Protein AF-X1J302-F1 (afdb_monomer_lite)

Sequence (267 aa):
RVIDKRIGKKKFAIFSKETNGDSGIEQKLLSEQKSTESSLSDKIIIKLARIGSKIENIFGGKPQDIEWAIDQDDRIYLLQSRPITSMSPQKNREKKMWSRGYSDDYWNDPVSPLFFELLGENLTKIVNIELNSILGYENIDNKLLKLYNGHVYFNLNVLKLKVENEIPKMLRNEDLLNYFPDGYGYYGKETIKNLPFHIKNRVIAEIRVMFYDPDGSITKTAVKYDEWTNMIFNPFCINFDLKFKKIEDTSDGLALFSLAEDLNRAM

Radius of gyration: 31.17 Å; chains: 1; bounding box: 72×48×87 Å

Organism: NCBI:txid412755

Secondary structure (DSSP, 8-state):
-----------EEEEE---SS---EEEEEPPHHHHHS-SS-HHHHHHHHHHHHHHHHHTTS--EEEEEEE-TT--EEEEEEEE--SS----SS----EESTTHHHH--S---HHHIIIIIHHIIIIIIIIHHHHHT--S--S--EEEETTEEEEEHHHHHHHHHHH--GGG--HHHHTTS-SSSSTT-HHHHHH----HHHHHHHHHHHHHH-SS-STTTHHHHHHHHIIIIIHHHHHHHHHHHHHHTTTT-HHHHHHHHHHHHHH-

Structure (mmCIF, N/CA/C/O backbone):
data_AF-X1J302-F1
#
_entry.id   AF-X1J302-F1
#
loop_
_atom_site.group_PDB
_atom_site.id
_atom_site.type_symbol
_atom_site.label_atom_id
_atom_site.label_alt_id
_atom_site.label_comp_id
_atom_site.label_asym_id
_atom_site.label_entity_id
_atom_site.label_seq_id
_atom_site.pdbx_PDB_ins_code
_atom_site.Cartn_x
_atom_site.Cartn_y
_atom_site.Cartn_z
_atom_site.occupancy
_atom_site.B_iso_or_equiv
_atom_site.auth_seq_id
_atom_site.auth_comp_id
_atom_site.auth_asym_id
_atom_site.auth_atom_id
_atom_site.pdbx_PDB_model_num
ATOM 1 N N . ARG A 1 1 ? -12.465 -10.167 25.413 1.00 86.50 1 ARG A N 1
ATOM 2 C CA . ARG A 1 1 ? -11.476 -9.795 26.455 1.00 86.50 1 ARG A CA 1
ATOM 3 C C . ARG A 1 1 ? -11.337 -8.281 26.471 1.00 86.50 1 ARG A C 1
ATOM 5 O O . ARG A 1 1 ? -11.533 -7.693 25.414 1.00 86.50 1 ARG A O 1
ATOM 12 N N . VAL A 1 2 ? -11.039 -7.674 27.619 1.00 88.00 2 VAL A N 1
ATOM 13 C CA . VAL A 1 2 ? -10.688 -6.244 27.686 1.00 88.00 2 VAL A CA 1
ATOM 14 C C . VAL A 1 2 ? -9.280 -6.076 27.101 1.00 88.00 2 VAL A C 1
ATOM 16 O O . VAL A 1 2 ? -8.418 -6.902 27.388 1.00 88.00 2 VAL A O 1
ATOM 19 N N . ILE A 1 3 ? -9.085 -5.093 26.216 1.00 88.06 3 ILE A N 1
ATOM 20 C CA . ILE A 1 3 ? -7.811 -4.874 25.498 1.00 88.06 3 ILE A CA 1
ATOM 21 C C . ILE A 1 3 ? -6.996 -3.745 26.143 1.00 88.06 3 ILE A C 1
ATOM 23 O O . ILE A 1 3 ? -5.787 -3.876 26.268 1.00 88.06 3 ILE A O 1
ATOM 27 N N . ASP A 1 4 ? -7.659 -2.673 26.582 1.00 91.94 4 ASP A N 1
ATOM 28 C CA . ASP A 1 4 ? -7.057 -1.545 27.302 1.00 91.94 4 ASP A CA 1
ATOM 29 C C . ASP A 1 4 ? -8.007 -1.086 28.422 1.00 91.94 4 ASP A C 1
ATOM 31 O O . ASP A 1 4 ? -9.229 -1.259 28.318 1.00 91.94 4 ASP A O 1
ATOM 35 N N . LYS A 1 5 ? -7.457 -0.506 29.493 1.00 88.31 5 LYS A N 1
ATOM 36 C CA . LYS A 1 5 ? -8.220 0.087 30.599 1.00 88.31 5 LYS A CA 1
ATOM 37 C C . LYS A 1 5 ? -7.497 1.326 31.118 1.00 88.31 5 LYS A C 1
ATOM 39 O O . LYS A 1 5 ? -6.403 1.237 31.665 1.00 88.31 5 LYS A O 1
ATOM 44 N N . ARG A 1 6 ? -8.168 2.475 31.038 1.00 92.31 6 ARG A N 1
ATOM 45 C CA . ARG A 1 6 ? -7.689 3.749 31.590 1.00 92.31 6 ARG A CA 1
ATOM 46 C C . ARG A 1 6 ? -8.627 4.201 32.696 1.00 92.31 6 ARG A C 1
ATOM 48 O O . ARG A 1 6 ? -9.805 4.445 32.444 1.00 92.31 6 ARG A O 1
ATOM 55 N N . ILE A 1 7 ? -8.124 4.283 33.924 1.00 92.31 7 ILE A N 1
ATOM 56 C CA . ILE A 1 7 ? -8.943 4.654 35.080 1.00 92.31 7 ILE A CA 1
ATOM 57 C C . ILE A 1 7 ? -8.775 6.147 35.357 1.00 92.31 7 ILE A C 1
ATOM 59 O O . ILE A 1 7 ? -7.712 6.598 35.774 1.00 92.31 7 ILE A O 1
ATOM 63 N N . GLY A 1 8 ? -9.836 6.920 35.121 1.00 89.00 8 GLY A N 1
ATOM 64 C CA . GLY A 1 8 ? -9.879 8.335 35.484 1.00 89.00 8 GLY A CA 1
ATOM 65 C C . GLY A 1 8 ? -10.064 8.538 36.992 1.00 89.00 8 GLY A C 1
ATOM 66 O O . GLY A 1 8 ? -10.798 7.783 37.641 1.00 89.00 8 GLY A O 1
ATOM 67 N N . LYS A 1 9 ? -9.438 9.589 37.543 1.00 92.62 9 LYS A N 1
ATOM 68 C CA . LYS A 1 9 ? -9.631 10.005 38.941 1.00 92.62 9 LYS A CA 1
ATOM 69 C C . LYS A 1 9 ? -11.004 10.667 39.107 1.00 92.62 9 LYS A C 1
ATOM 71 O O . LYS A 1 9 ? -11.225 11.781 38.634 1.00 92.62 9 LYS A O 1
ATOM 76 N N . LYS A 1 10 ? -11.919 9.987 39.798 1.00 94.50 10 LYS A N 1
ATOM 77 C CA . LYS A 1 10 ? -13.311 10.413 40.027 1.00 94.50 10 LYS A CA 1
ATOM 78 C C . LYS A 1 10 ? -13.41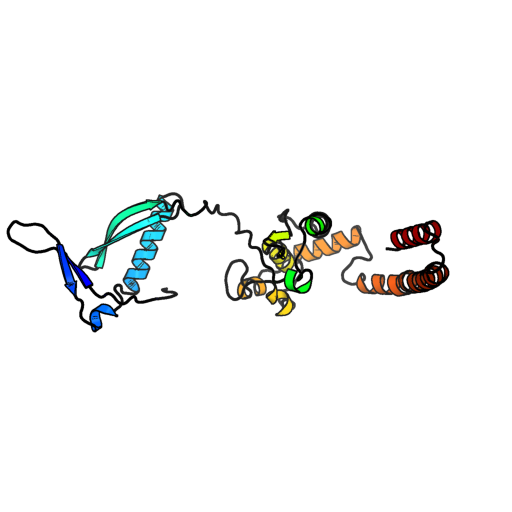3 11.144 41.364 1.00 94.50 10 LYS A C 1
ATOM 80 O O . LYS A 1 10 ? -13.487 10.506 42.406 1.00 94.50 10 LYS A O 1
ATOM 85 N N . LYS A 1 11 ? -13.368 12.479 41.360 1.00 94.62 11 LYS A N 1
ATOM 86 C CA . LYS A 1 11 ? -13.361 13.270 42.609 1.00 94.62 11 LYS A CA 1
ATOM 87 C C . LYS A 1 11 ? -14.683 13.187 43.383 1.00 94.62 11 LYS A C 1
ATOM 89 O O . LYS A 1 11 ? -14.676 13.238 44.606 1.00 94.62 11 LYS A O 1
ATOM 94 N N . PHE A 1 12 ? -15.805 13.064 42.682 1.00 95.88 12 PHE A N 1
ATOM 95 C CA . PHE A 1 12 ? -17.138 13.025 43.275 1.00 95.88 12 PHE A CA 1
ATOM 96 C C . PHE A 1 12 ? -18.059 12.077 42.501 1.00 95.88 12 PHE A C 1
ATOM 98 O O . PHE A 1 12 ? -17.764 11.714 41.362 1.00 95.88 12 PHE A O 1
ATOM 105 N N . ALA A 1 13 ? -19.175 11.707 43.123 1.00 94.38 13 ALA A N 1
ATOM 106 C CA . ALA A 1 13 ? -20.297 11.013 42.498 1.00 94.38 13 ALA A CA 1
ATOM 107 C C . ALA A 1 13 ? -21.616 11.688 42.897 1.00 94.38 13 ALA A C 1
ATOM 109 O O . ALA A 1 13 ? -21.689 12.364 43.926 1.00 94.38 13 ALA A O 1
ATOM 110 N N . ILE A 1 14 ? -22.642 11.520 42.067 1.00 94.25 14 ILE A N 1
ATOM 111 C CA . ILE A 1 14 ? -23.978 12.074 42.292 1.00 94.25 14 ILE A CA 1
ATOM 112 C C . ILE A 1 14 ? -24.883 10.947 42.791 1.00 94.25 14 ILE A C 1
ATOM 114 O O . ILE A 1 14 ? -24.926 9.877 42.186 1.00 94.25 14 ILE A O 1
ATOM 118 N N . PHE A 1 15 ? -25.590 11.190 43.889 1.00 91.31 15 PHE A N 1
ATOM 119 C CA . PHE A 1 15 ? -26.533 10.264 44.508 1.00 91.31 15 PHE A CA 1
ATOM 120 C C . PHE A 1 15 ? -27.929 10.880 44.535 1.00 91.31 15 PHE A C 1
ATOM 122 O O . PHE A 1 15 ? -28.074 12.102 44.566 1.00 91.31 15 PHE A O 1
ATOM 129 N N . SER A 1 16 ? -28.957 10.035 44.536 1.00 88.81 16 SER A N 1
ATOM 130 C CA . SER A 1 16 ? -30.319 10.493 44.824 1.00 88.81 16 SER A CA 1
ATOM 131 C C . SER A 1 16 ? -30.428 10.834 46.310 1.00 88.81 16 SER A C 1
ATOM 133 O O . SER A 1 16 ? -29.897 10.096 47.142 1.00 88.81 16 SER A O 1
ATOM 135 N N . LYS A 1 17 ? -31.098 11.940 46.648 1.00 87.44 17 LYS A N 1
ATOM 136 C CA . LYS A 1 17 ? -31.434 12.266 48.038 1.00 87.44 17 LYS A CA 1
ATOM 137 C C . LYS A 1 17 ? -32.633 11.427 48.471 1.00 87.44 17 LYS A C 1
ATOM 139 O O . LYS A 1 17 ? -33.687 11.501 47.846 1.00 87.44 17 LYS A O 1
ATOM 144 N N . GLU A 1 18 ? -32.486 10.665 49.549 1.00 70.06 18 GLU A N 1
ATOM 145 C CA . GLU A 1 18 ? -33.635 10.088 50.245 1.00 70.06 18 GLU A CA 1
ATOM 146 C C . GLU A 1 18 ? -34.166 11.113 51.247 1.00 70.06 18 GLU A C 1
ATOM 148 O O . GLU A 1 18 ? -33.571 11.329 52.302 1.00 70.06 18 GLU A O 1
ATOM 153 N N . THR A 1 19 ? -35.280 11.765 50.918 1.00 60.66 19 THR A N 1
ATOM 154 C CA . THR A 1 19 ? -35.994 12.636 51.859 1.00 60.66 19 THR A CA 1
ATOM 155 C C . THR A 1 19 ? -37.505 12.486 51.715 1.00 60.66 19 THR A C 1
ATOM 157 O O . THR A 1 19 ? -38.016 12.337 50.607 1.00 60.66 19 THR A O 1
ATOM 160 N N . ASN A 1 20 ? -38.214 12.539 52.850 1.00 58.53 20 ASN A N 1
ATOM 161 C CA . ASN A 1 20 ? -39.674 12.466 52.984 1.00 58.53 20 ASN A CA 1
ATOM 162 C C . ASN A 1 20 ? -40.391 13.595 52.208 1.00 58.53 20 ASN A C 1
ATOM 164 O O . ASN A 1 20 ? -40.847 14.566 52.807 1.00 58.53 20 ASN A O 1
ATOM 168 N N . GLY A 1 21 ? -40.500 13.466 50.884 1.00 61.81 21 GLY A N 1
ATOM 169 C CA . GLY A 1 21 ? -41.331 14.325 50.034 1.00 61.81 21 GLY A CA 1
ATOM 170 C C . GLY A 1 21 ? -40.598 15.339 49.154 1.00 61.81 21 GLY A C 1
ATOM 171 O O . GLY A 1 21 ? -41.263 15.987 48.354 1.00 61.81 21 GLY A O 1
ATOM 172 N N . ASP A 1 22 ? -39.268 15.451 49.238 1.00 62.12 22 ASP A N 1
ATOM 173 C CA . ASP A 1 22 ? -38.482 16.347 48.379 1.00 62.12 22 ASP A CA 1
ATOM 174 C C . ASP A 1 22 ? -37.522 15.519 47.510 1.00 62.12 22 ASP A C 1
ATOM 176 O O . ASP A 1 22 ? -36.667 14.793 48.027 1.00 62.12 22 ASP A O 1
ATOM 180 N N . SER A 1 23 ? -37.715 15.558 46.188 1.00 75.06 23 SER A N 1
ATOM 181 C CA . SER A 1 23 ? -36.935 14.785 45.215 1.00 75.06 23 SER A CA 1
ATOM 182 C C . SER A 1 23 ? -35.740 15.597 44.723 1.00 75.06 23 SER A C 1
ATOM 184 O O . SER A 1 23 ? -35.912 16.706 44.219 1.00 75.06 23 SER A O 1
ATOM 186 N N . GLY A 1 24 ? -34.530 15.045 44.796 1.00 86.00 24 GLY A N 1
ATOM 187 C CA . GLY A 1 24 ? -33.349 15.735 44.290 1.00 86.00 24 GLY A CA 1
ATOM 188 C C . GLY A 1 24 ? -32.102 14.867 44.231 1.00 86.00 24 GLY A C 1
ATOM 189 O O . GLY A 1 24 ? -32.116 13.682 44.563 1.00 86.00 24 GLY A O 1
ATOM 190 N N . ILE A 1 25 ? -31.004 15.493 43.819 1.00 92.50 25 ILE A N 1
ATOM 191 C CA . ILE A 1 25 ? -29.678 14.880 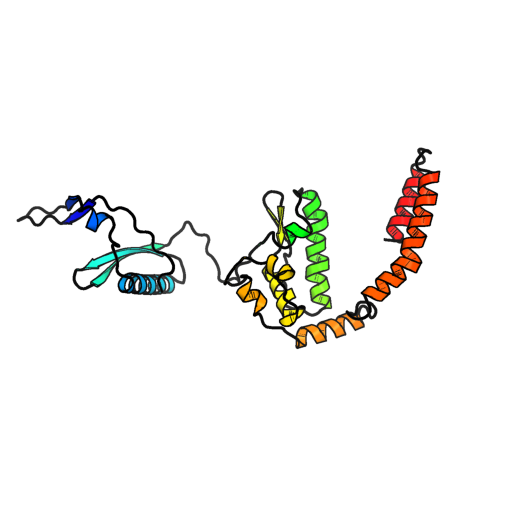43.762 1.00 92.50 25 ILE A CA 1
ATOM 192 C C . ILE A 1 25 ? -28.726 15.563 44.742 1.00 92.50 25 ILE A C 1
ATOM 194 O O . ILE A 1 25 ? -28.887 16.735 45.090 1.00 92.50 25 ILE A O 1
ATOM 198 N N . GLU A 1 26 ? -27.712 14.832 45.179 1.00 93.38 26 GLU A N 1
ATOM 199 C CA . GLU A 1 26 ? -26.601 15.355 45.963 1.00 93.38 26 GLU A CA 1
ATOM 200 C C . GLU A 1 26 ? -25.262 14.887 45.400 1.00 93.38 26 GLU A C 1
ATOM 202 O O . GLU A 1 26 ? -25.103 13.745 44.972 1.00 93.38 26 GLU A O 1
ATOM 207 N N . GLN A 1 27 ? -24.276 15.779 45.419 1.00 94.25 27 GLN A N 1
ATOM 208 C CA . GLN A 1 27 ? -22.910 15.470 45.024 1.00 94.25 27 GLN A CA 1
ATOM 209 C C . GLN A 1 27 ? -22.089 15.126 46.268 1.00 94.25 27 GLN A C 1
ATOM 211 O O . GLN A 1 27 ? -21.931 15.960 47.158 1.00 94.25 27 GLN A O 1
ATOM 216 N N . LYS A 1 28 ? -21.523 13.917 46.316 1.00 94.31 28 LYS A N 1
ATOM 217 C CA . LYS A 1 28 ? -20.643 13.469 47.406 1.00 94.31 28 LYS A CA 1
ATOM 218 C C . LYS A 1 28 ? -19.215 13.305 46.911 1.00 94.31 28 LYS A C 1
ATOM 220 O O . LYS A 1 28 ? -18.979 12.718 45.853 1.00 94.31 28 LYS A O 1
ATOM 225 N N . LEU A 1 29 ? -18.259 13.801 47.694 1.00 95.62 29 LEU A N 1
ATOM 226 C CA . LEU A 1 29 ? -16.840 13.564 47.449 1.00 95.62 29 LEU A CA 1
ATOM 227 C C . LEU A 1 29 ? -16.530 12.077 47.669 1.00 95.62 29 LEU A C 1
ATOM 229 O O . LEU A 1 29 ? -16.999 11.476 48.636 1.00 95.62 29 LEU A O 1
ATOM 233 N N . LEU A 1 30 ? -15.759 11.480 46.764 1.00 94.06 30 LEU A N 1
ATOM 234 C CA . LEU A 1 30 ? -15.318 10.095 46.909 1.00 94.06 30 LEU A CA 1
ATOM 235 C C . LEU A 1 30 ? -14.036 10.038 47.743 1.00 94.06 30 LEU A C 1
ATOM 237 O O . LEU A 1 30 ? -13.208 10.947 47.684 1.00 94.06 30 LEU A O 1
ATOM 241 N N . SER A 1 31 ? -13.855 8.949 48.494 1.00 93.38 31 SER A N 1
ATOM 242 C CA . SER A 1 31 ? -12.575 8.666 49.147 1.00 93.38 31 SER A CA 1
ATOM 243 C C . SER A 1 31 ? -11.467 8.503 48.105 1.00 93.38 31 SER A C 1
ATOM 245 O O . SER A 1 31 ? -11.737 8.161 46.949 1.00 93.38 31 SER A O 1
ATOM 247 N N . GLU A 1 32 ? -10.208 8.705 48.504 1.00 89.75 32 GLU A N 1
ATOM 248 C CA . GLU A 1 32 ? -9.075 8.549 47.583 1.00 89.75 32 GLU A CA 1
ATOM 249 C C . GLU A 1 32 ? -9.068 7.174 46.915 1.00 89.75 32 GLU A C 1
ATOM 251 O O . GLU A 1 32 ? -8.943 7.095 45.693 1.00 89.75 32 GLU A O 1
ATOM 256 N N . GLN A 1 33 ? -9.325 6.121 47.696 1.00 90.38 33 GLN A N 1
ATOM 257 C CA . GLN A 1 33 ? -9.445 4.754 47.203 1.00 90.38 33 GLN A CA 1
ATOM 258 C C . GLN A 1 33 ? -10.556 4.618 46.143 1.00 90.38 33 GLN A C 1
ATOM 260 O O . GLN A 1 33 ? -10.284 4.222 45.012 1.00 90.38 33 GLN A O 1
ATOM 265 N N . LYS A 1 34 ? -11.798 5.027 46.445 1.00 90.94 34 LYS A N 1
ATOM 266 C CA . LYS A 1 34 ? -12.907 4.932 45.473 1.00 90.94 34 LYS A CA 1
ATOM 267 C C . LYS A 1 34 ? -12.694 5.812 44.237 1.00 90.94 34 LYS A C 1
ATOM 269 O O . LYS A 1 34 ? -13.204 5.509 43.158 1.00 90.94 34 LYS A O 1
ATOM 274 N N . SER A 1 35 ? -11.944 6.907 44.369 1.00 91.62 35 SER A N 1
ATOM 275 C CA . SER A 1 35 ? -11.683 7.830 43.260 1.00 91.62 35 SER A CA 1
ATOM 276 C C . SER A 1 35 ? -10.831 7.200 42.151 1.00 91.62 35 SER A C 1
ATOM 278 O O . SER A 1 35 ? -11.017 7.531 40.973 1.00 91.62 35 SER A O 1
ATOM 280 N N . THR A 1 36 ? -9.936 6.274 42.506 1.00 92.56 36 THR A N 1
ATOM 281 C CA . THR A 1 36 ? -8.988 5.607 41.597 1.00 92.56 36 THR A CA 1
ATOM 282 C C . THR A 1 36 ? -9.366 4.164 41.274 1.00 92.56 36 THR A C 1
ATOM 284 O O . THR A 1 36 ? -8.748 3.559 40.402 1.00 92.56 36 THR A O 1
ATOM 287 N N . GLU A 1 37 ? -10.407 3.620 41.901 1.00 93.50 37 GLU A N 1
ATOM 288 C CA . GLU A 1 37 ? -10.948 2.304 41.564 1.00 93.50 37 GLU A CA 1
ATOM 289 C C . GLU A 1 37 ? -11.660 2.305 40.204 1.00 93.50 37 GLU A C 1
ATOM 291 O O . GLU A 1 37 ? -12.198 3.316 39.737 1.00 93.50 37 GLU A O 1
ATOM 296 N N . SER A 1 38 ? -11.662 1.153 39.533 1.00 94.06 38 SER A N 1
ATOM 297 C CA . SER A 1 38 ? -12.428 0.986 38.300 1.00 94.06 38 SER A CA 1
ATOM 298 C C . SER A 1 38 ? -13.922 0.973 38.617 1.00 94.06 38 SER A C 1
ATOM 300 O O . SER A 1 38 ? -14.361 0.234 39.489 1.00 94.06 38 SER A O 1
ATOM 302 N N . SER A 1 39 ? -14.712 1.756 37.881 1.00 94.00 39 SER A N 1
ATOM 303 C CA . SER A 1 39 ? -16.169 1.804 38.067 1.00 94.00 39 SER A CA 1
ATOM 304 C C . SER A 1 39 ? -16.880 0.519 37.641 1.00 94.00 39 SER A C 1
ATOM 306 O O . SER A 1 39 ? -18.050 0.351 37.958 1.00 94.00 39 SER A O 1
ATOM 308 N N . LEU A 1 40 ? -16.209 -0.358 36.886 1.00 95.12 40 LEU A N 1
ATOM 309 C CA . LEU A 1 40 ? -16.800 -1.561 36.310 1.00 95.12 40 LEU A CA 1
ATOM 310 C C . LEU A 1 40 ? -15.842 -2.742 36.430 1.00 95.12 40 LEU A C 1
ATOM 312 O O . LEU A 1 40 ? -14.634 -2.614 36.221 1.00 95.12 40 LEU A O 1
ATOM 316 N N . SER A 1 41 ? -16.402 -3.921 36.682 1.00 94.06 41 SER A N 1
ATOM 317 C CA . SER A 1 41 ? -15.666 -5.175 36.552 1.00 94.06 41 SER A CA 1
ATOM 318 C C . SER A 1 41 ? -15.498 -5.567 35.079 1.00 94.06 41 SER A C 1
ATOM 320 O O . SER A 1 41 ? -16.315 -5.218 34.224 1.00 94.06 41 SER A O 1
ATOM 322 N N . ASP A 1 42 ? -14.480 -6.372 34.767 1.00 95.38 42 ASP A N 1
ATOM 323 C CA . ASP A 1 42 ? -14.246 -6.860 33.398 1.00 95.38 42 ASP A CA 1
ATOM 324 C C . ASP A 1 42 ? -15.434 -7.660 32.849 1.00 95.38 42 ASP A C 1
ATOM 326 O O . ASP A 1 42 ? -15.745 -7.590 31.657 1.00 95.38 42 ASP A O 1
ATOM 330 N N . LYS A 1 43 ? -16.139 -8.388 33.726 1.00 95.38 43 LYS A N 1
ATOM 331 C CA . LYS A 1 43 ? -17.358 -9.127 33.371 1.00 95.38 43 LYS A CA 1
ATOM 332 C C . LYS A 1 43 ? -18.452 -8.178 32.877 1.00 95.38 43 LYS A C 1
ATOM 334 O O . LYS A 1 43 ? -19.051 -8.437 31.831 1.00 95.38 43 LYS A O 1
ATOM 339 N N . ILE A 1 44 ? -18.672 -7.072 33.589 1.00 96.12 44 ILE A N 1
ATOM 340 C CA . ILE A 1 44 ? -19.645 -6.041 33.214 1.00 96.12 44 ILE A CA 1
ATOM 341 C C . ILE A 1 44 ? -19.225 -5.320 31.933 1.00 96.12 44 ILE A C 1
ATOM 343 O O . ILE A 1 44 ? -20.056 -5.162 31.041 1.00 96.12 44 ILE A O 1
ATOM 347 N N . ILE A 1 45 ? -17.943 -4.970 31.778 1.00 96.50 45 ILE A N 1
ATOM 348 C CA . ILE A 1 45 ? -17.420 -4.337 30.553 1.00 96.50 45 ILE A CA 1
ATOM 349 C C . ILE A 1 45 ? -17.719 -5.210 29.325 1.00 96.50 45 ILE A C 1
ATOM 351 O O . ILE A 1 45 ? -18.232 -4.728 28.315 1.00 96.50 45 ILE A O 1
ATOM 355 N N . ILE A 1 46 ? -17.458 -6.518 29.417 1.00 96.06 46 ILE A N 1
ATOM 356 C CA . ILE A 1 46 ? -17.733 -7.461 28.324 1.00 96.06 46 ILE A CA 1
ATOM 357 C C . ILE A 1 46 ? -19.243 -7.582 28.057 1.00 96.06 46 ILE A C 1
ATOM 359 O O . ILE A 1 46 ? -19.653 -7.681 26.897 1.00 96.06 46 ILE A O 1
ATOM 363 N N . LYS A 1 47 ? -20.081 -7.572 29.102 1.00 96.12 47 LYS A N 1
ATOM 364 C CA . LYS A 1 47 ? -21.547 -7.619 28.973 1.00 96.12 47 LYS A CA 1
ATOM 365 C C . LYS A 1 47 ? -22.087 -6.361 28.281 1.00 96.12 47 LYS A C 1
ATOM 367 O O . LYS A 1 47 ? -22.850 -6.500 27.327 1.00 96.12 47 LYS A O 1
ATOM 372 N N . LEU A 1 48 ? -21.636 -5.172 28.686 1.00 96.94 48 LEU A N 1
ATOM 373 C CA . LEU A 1 48 ? -21.975 -3.894 28.048 1.00 96.94 48 LEU A CA 1
ATOM 374 C C . LEU A 1 48 ? -21.552 -3.866 26.576 1.00 96.94 48 LEU A C 1
ATOM 376 O O . LEU A 1 48 ? -22.365 -3.527 25.723 1.00 96.94 48 LEU A O 1
ATOM 380 N N . ALA A 1 49 ? -20.334 -4.311 26.253 1.00 95.06 49 ALA A N 1
ATOM 381 C CA . ALA A 1 49 ? -19.860 -4.366 24.868 1.00 95.06 49 ALA A CA 1
ATOM 382 C C . ALA A 1 49 ? -20.742 -5.264 23.978 1.00 95.06 49 ALA A C 1
ATOM 384 O O . ALA A 1 49 ? -21.070 -4.905 22.847 1.00 95.06 49 ALA A O 1
ATOM 385 N N . ARG A 1 50 ? -21.185 -6.419 24.499 1.00 94.88 50 ARG A N 1
ATOM 386 C CA . ARG A 1 50 ? -22.125 -7.308 23.789 1.00 94.88 50 ARG A CA 1
ATOM 387 C C . ARG A 1 50 ? -23.488 -6.655 23.578 1.00 94.88 50 ARG A C 1
ATOM 389 O O . ARG A 1 50 ? -24.084 -6.848 22.523 1.00 94.88 50 ARG A O 1
ATOM 396 N N . ILE A 1 51 ? -23.988 -5.916 24.568 1.00 95.38 51 ILE A N 1
ATOM 397 C CA . ILE A 1 51 ? -25.248 -5.171 24.455 1.00 95.38 51 ILE A CA 1
ATOM 398 C C . ILE A 1 51 ? -25.112 -4.068 23.396 1.00 95.38 51 ILE A C 1
ATOM 400 O O . ILE A 1 51 ? -25.951 -4.002 22.504 1.00 95.38 51 ILE A O 1
ATOM 404 N N . GLY A 1 52 ? -24.025 -3.290 23.423 1.00 94.19 52 GLY A N 1
ATOM 405 C CA . GLY A 1 52 ? -23.740 -2.256 22.422 1.00 94.19 52 GLY A CA 1
ATOM 406 C C . GLY A 1 52 ? -23.715 -2.804 20.994 1.00 94.19 52 GLY A C 1
ATOM 407 O O . GLY A 1 52 ? -24.395 -2.270 20.124 1.00 94.19 52 GLY A O 1
ATOM 408 N N . SER A 1 53 ? -23.037 -3.936 20.768 1.00 90.88 53 SER A N 1
ATOM 409 C CA . SER A 1 53 ? -23.014 -4.596 19.452 1.00 90.88 53 SER A CA 1
ATOM 410 C C . SER A 1 53 ? -24.398 -5.094 19.006 1.00 90.88 53 SER A C 1
ATOM 412 O O . SER A 1 53 ? -24.752 -4.984 17.833 1.00 90.88 53 SER A O 1
ATOM 414 N N . LYS A 1 54 ? -25.227 -5.604 19.929 1.00 93.00 54 LYS A N 1
ATOM 415 C CA . LYS A 1 54 ? -26.616 -5.977 19.608 1.00 93.00 54 LYS A CA 1
ATOM 416 C C . LYS A 1 54 ? -27.450 -4.763 19.201 1.00 93.00 54 LYS A C 1
ATOM 418 O O . LYS A 1 54 ? -28.198 -4.854 18.234 1.00 93.00 54 LYS A O 1
ATOM 423 N N . ILE A 1 55 ? -27.316 -3.650 19.918 1.00 91.38 55 ILE A N 1
ATOM 424 C CA . ILE A 1 55 ? -28.025 -2.399 19.621 1.00 91.38 55 ILE A CA 1
ATOM 425 C C . ILE A 1 55 ? -27.608 -1.864 18.246 1.00 91.38 55 ILE A C 1
ATOM 427 O O . ILE A 1 55 ? -28.467 -1.574 17.420 1.00 91.38 55 ILE A O 1
ATOM 431 N N . GLU A 1 56 ? -26.308 -1.807 17.961 1.00 89.25 56 GLU A N 1
ATOM 432 C CA . GLU A 1 56 ? -25.785 -1.406 16.648 1.00 89.25 56 GLU A CA 1
ATOM 433 C C . GLU A 1 56 ? -26.379 -2.251 15.508 1.00 89.25 56 GLU A C 1
ATOM 435 O O . GLU A 1 56 ? -26.830 -1.703 14.500 1.00 89.25 56 GLU A O 1
ATOM 440 N N . ASN A 1 57 ? -26.464 -3.574 15.691 1.00 89.19 57 ASN A N 1
ATOM 441 C CA . ASN A 1 57 ? -27.087 -4.470 14.715 1.00 89.19 57 ASN A CA 1
ATOM 442 C C . ASN A 1 57 ? -28.587 -4.187 14.521 1.00 89.19 57 ASN A C 1
ATOM 444 O O . ASN A 1 57 ? -29.056 -4.196 13.384 1.00 89.19 57 ASN A O 1
ATOM 448 N N . ILE A 1 58 ? -29.330 -3.891 15.596 1.00 90.75 58 ILE A N 1
ATOM 449 C CA . ILE A 1 58 ? -30.753 -3.505 15.516 1.00 90.75 58 ILE A CA 1
ATOM 450 C C . ILE A 1 58 ? -30.924 -2.232 14.672 1.00 90.75 58 ILE A C 1
ATOM 452 O O . ILE A 1 58 ? -31.842 -2.153 13.858 1.00 90.75 58 ILE A O 1
ATOM 456 N N . PHE A 1 59 ? -30.009 -1.268 14.796 1.00 86.44 59 PHE A N 1
ATOM 457 C CA . PHE A 1 59 ? -30.021 -0.022 14.019 1.00 86.44 59 PHE A CA 1
ATOM 458 C C . PHE A 1 59 ? -29.329 -0.131 12.647 1.00 86.44 59 PHE A C 1
ATOM 460 O O . PHE A 1 59 ? -28.907 0.876 12.067 1.00 86.44 59 PHE A O 1
ATOM 467 N N . GLY A 1 60 ? -29.232 -1.345 12.097 1.00 80.31 60 GLY A N 1
ATOM 468 C CA . GLY A 1 60 ? -28.733 -1.587 10.742 1.00 80.31 60 GLY A CA 1
ATOM 469 C C . GLY A 1 60 ? -27.223 -1.394 10.594 1.00 80.31 60 GLY A C 1
ATOM 470 O O . GLY A 1 60 ? -26.768 -0.948 9.541 1.00 80.31 60 GLY A O 1
ATOM 471 N N . GLY A 1 61 ? -26.453 -1.679 11.648 1.00 81.88 61 GLY A N 1
ATOM 472 C CA . GLY A 1 61 ? -24.993 -1.550 11.656 1.00 81.88 61 GLY A CA 1
ATOM 473 C C . GLY A 1 61 ? -24.500 -0.107 11.777 1.00 81.88 61 GLY A C 1
ATOM 474 O O . GLY A 1 61 ? -23.357 0.184 11.433 1.00 81.88 61 GLY A O 1
ATOM 475 N N . LYS A 1 62 ? -25.367 0.821 12.202 1.00 81.50 62 LYS A N 1
ATOM 476 C CA . LYS A 1 62 ? -24.993 2.220 12.434 1.00 81.50 62 LYS A CA 1
ATOM 477 C C . LYS A 1 62 ? -24.470 2.387 13.863 1.00 81.50 62 LYS A C 1
ATOM 479 O O . LYS A 1 62 ? -25.213 2.036 14.786 1.00 81.50 62 LYS A O 1
ATOM 484 N N . PRO A 1 63 ? -23.291 3.004 14.067 1.00 87.94 63 PRO A N 1
ATOM 485 C CA . PRO A 1 63 ? -22.768 3.271 15.402 1.00 87.94 63 PRO A CA 1
ATOM 486 C C . PRO A 1 63 ? -23.759 4.066 16.257 1.00 87.94 63 PRO A C 1
ATOM 488 O O . PRO A 1 63 ? -24.333 5.058 15.795 1.00 87.94 63 PRO A O 1
ATOM 491 N N . GLN A 1 64 ? -23.952 3.628 17.501 1.00 92.25 64 GLN A N 1
ATOM 492 C CA . GLN A 1 64 ? -24.847 4.266 18.465 1.00 92.25 64 GLN A CA 1
ATOM 493 C C . GLN A 1 64 ? -24.059 4.817 19.655 1.00 92.25 64 GLN A C 1
ATOM 495 O O . GLN A 1 64 ? -23.154 4.164 20.171 1.00 92.25 64 GLN A O 1
ATOM 500 N N . ASP A 1 65 ? -24.457 5.998 20.105 1.00 94.31 65 ASP A N 1
ATOM 501 C CA . ASP A 1 65 ? -24.136 6.550 21.415 1.00 94.31 65 ASP A CA 1
ATOM 502 C C . ASP A 1 65 ? -25.242 6.118 22.390 1.00 94.31 65 ASP A C 1
ATOM 504 O O . ASP A 1 65 ? -26.431 6.229 22.069 1.00 94.31 65 ASP A O 1
ATOM 508 N N . ILE A 1 66 ? -24.861 5.527 23.523 1.00 95.94 66 ILE A N 1
ATOM 509 C CA . ILE A 1 66 ? -25.765 4.785 24.411 1.00 95.94 66 ILE A CA 1
ATOM 510 C C . ILE A 1 66 ? -25.538 5.226 25.855 1.00 95.94 66 ILE A C 1
ATOM 512 O O . ILE A 1 66 ? -24.456 5.029 26.410 1.00 95.94 66 ILE A O 1
ATOM 516 N N . GLU A 1 67 ? -26.598 5.720 26.486 1.00 97.62 67 GLU A N 1
ATOM 517 C CA . GLU A 1 67 ? -26.643 5.960 27.926 1.00 97.62 67 GLU A CA 1
ATOM 518 C C . GLU A 1 67 ? -27.197 4.728 28.643 1.00 97.62 67 GLU A C 1
ATOM 520 O O . GLU A 1 67 ? -28.188 4.123 28.218 1.00 97.62 67 GLU A O 1
ATOM 525 N N . TRP A 1 68 ? -26.555 4.340 29.741 1.00 97.81 68 TRP A N 1
ATOM 526 C CA . TRP A 1 68 ? -26.876 3.124 30.483 1.00 97.81 68 TRP A CA 1
ATOM 527 C C . TRP A 1 68 ? -26.683 3.316 31.989 1.00 97.81 68 TRP A C 1
ATOM 529 O O . TRP A 1 68 ? -25.936 4.188 32.430 1.00 97.81 68 TRP A O 1
ATOM 539 N N . ALA A 1 69 ? -27.342 2.466 32.773 1.00 96.56 69 ALA A N 1
ATOM 540 C CA . ALA A 1 69 ? -27.212 2.391 34.225 1.00 96.56 69 ALA A CA 1
ATOM 541 C C . ALA A 1 69 ? -27.055 0.937 34.684 1.00 96.56 69 ALA A C 1
ATOM 543 O O . ALA A 1 69 ? -27.454 0.008 33.978 1.00 96.56 69 ALA A O 1
ATOM 544 N N . ILE A 1 70 ? -26.468 0.748 35.866 1.00 96.69 70 ILE A N 1
ATOM 545 C CA . ILE A 1 70 ? -26.338 -0.553 36.528 1.00 96.69 70 ILE A CA 1
ATOM 546 C C . ILE A 1 70 ? -26.940 -0.446 37.925 1.00 96.69 70 ILE A C 1
ATOM 548 O O . ILE A 1 70 ? -26.625 0.501 38.647 1.00 96.69 70 ILE A O 1
ATOM 552 N N . ASP A 1 71 ? -27.809 -1.389 38.285 1.00 93.94 71 ASP A N 1
ATOM 553 C CA . ASP A 1 71 ? -28.346 -1.491 39.643 1.00 93.94 71 ASP A CA 1
ATOM 554 C C . ASP A 1 71 ? -27.437 -2.313 40.572 1.00 93.94 71 ASP A C 1
ATOM 556 O O . ASP A 1 71 ? -26.383 -2.813 40.182 1.00 93.94 71 ASP A O 1
ATOM 560 N N . GLN A 1 72 ? -27.838 -2.442 41.837 1.00 91.19 72 GLN A N 1
ATOM 561 C CA . GLN A 1 72 ? -27.066 -3.168 42.850 1.00 91.19 72 GLN A CA 1
ATOM 562 C C . GLN A 1 72 ? -26.953 -4.679 42.564 1.00 91.19 72 GLN A C 1
ATOM 564 O O . GLN A 1 72 ? -26.061 -5.327 43.106 1.00 91.19 72 GLN A O 1
ATOM 569 N N . ASP A 1 73 ? -27.803 -5.215 41.682 1.00 93.62 73 ASP A N 1
ATOM 570 C CA . ASP A 1 73 ? -27.838 -6.621 41.270 1.00 93.62 73 ASP A CA 1
ATOM 571 C C . ASP A 1 73 ? -27.099 -6.858 39.933 1.00 93.62 73 ASP A C 1
ATOM 573 O O . ASP A 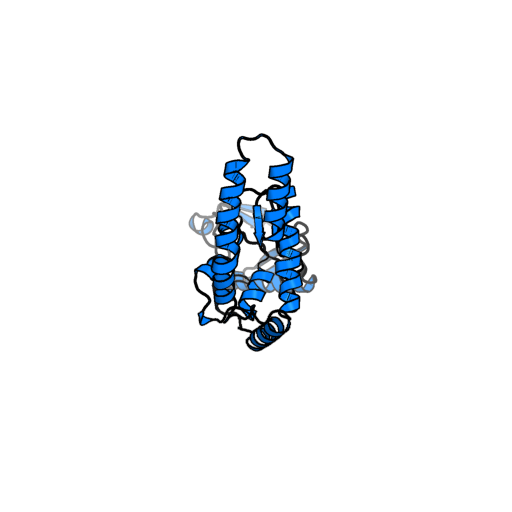1 73 ? -27.318 -7.873 39.260 1.00 93.62 73 ASP A O 1
ATOM 577 N N . ASP A 1 74 ? -26.243 -5.922 39.500 1.00 92.25 74 ASP A N 1
ATOM 578 C CA . ASP A 1 74 ? -25.496 -5.988 38.233 1.00 92.25 74 ASP A CA 1
ATOM 579 C C . ASP A 1 74 ? -26.404 -6.091 36.975 1.00 92.25 74 ASP A C 1
ATOM 581 O O . ASP A 1 74 ? -26.003 -6.583 35.893 1.00 92.25 74 ASP A O 1
ATOM 585 N N . ARG A 1 75 ? -27.656 -5.621 37.077 1.00 95.75 75 ARG A N 1
ATOM 586 C CA . ARG A 1 75 ? -28.574 -5.522 35.934 1.00 95.75 75 ARG A CA 1
ATOM 587 C C . ARG A 1 75 ? -28.320 -4.219 35.201 1.00 95.75 75 ARG A C 1
ATOM 589 O O . ARG A 1 75 ? -28.225 -3.153 35.794 1.00 95.75 75 ARG A O 1
ATOM 596 N N . ILE A 1 76 ? -28.204 -4.329 33.882 1.00 97.25 76 ILE A N 1
ATOM 597 C CA . ILE A 1 76 ? -27.920 -3.203 32.996 1.00 97.25 76 ILE A CA 1
ATOM 598 C C . ILE A 1 76 ? -29.241 -2.702 32.422 1.00 97.25 76 ILE A C 1
ATOM 600 O O . ILE A 1 76 ? -29.965 -3.479 31.797 1.00 97.25 76 ILE A O 1
ATOM 604 N N . TYR A 1 77 ? -29.496 -1.407 32.571 1.00 96.94 77 TYR A N 1
ATOM 605 C CA . TYR A 1 77 ? -30.622 -0.701 31.965 1.00 96.94 77 TYR A CA 1
ATOM 606 C C . TYR A 1 77 ? -30.105 0.239 30.885 1.00 96.94 77 TYR A C 1
ATOM 608 O O . TYR A 1 77 ? -29.079 0.897 31.058 1.00 96.94 77 TYR A O 1
ATOM 616 N N . LEU A 1 78 ? -30.821 0.298 29.767 1.00 96.81 78 LEU A N 1
ATOM 617 C CA . LEU A 1 78 ? -30.569 1.259 28.700 1.00 96.81 78 LEU A CA 1
ATOM 618 C C . LEU A 1 78 ? -31.475 2.460 28.937 1.00 96.81 78 LEU A C 1
ATOM 620 O O . LEU A 1 78 ? -32.688 2.295 29.037 1.00 96.81 78 LEU A O 1
ATOM 624 N N . LEU A 1 79 ? -30.879 3.641 29.046 1.00 96.56 79 LEU A N 1
ATOM 625 C CA . LEU A 1 79 ? -31.605 4.883 29.298 1.00 96.56 79 LEU A CA 1
ATOM 626 C C . LEU A 1 79 ? -31.913 5.597 27.981 1.00 96.56 79 LEU A C 1
ATOM 628 O O . LEU A 1 79 ? -33.042 6.020 27.749 1.00 96.56 79 LEU A O 1
ATOM 632 N N . GLN A 1 80 ? -30.920 5.668 27.090 1.00 96.81 80 GLN A N 1
ATOM 633 C CA . GLN A 1 80 ? -31.044 6.311 25.786 1.00 96.81 80 GLN A CA 1
ATOM 634 C C . GLN A 1 80 ? -30.130 5.640 24.755 1.00 96.81 80 GLN A C 1
ATOM 636 O O . GLN A 1 80 ? -29.061 5.131 25.087 1.00 96.81 80 GLN A O 1
ATOM 641 N N . SER A 1 81 ? -30.529 5.675 23.482 1.00 95.25 81 SER A N 1
ATOM 642 C CA . SER A 1 81 ? -29.661 5.361 22.347 1.00 95.25 81 SER A CA 1
ATOM 643 C C . SER A 1 81 ? -29.906 6.359 21.216 1.00 95.25 81 SER A C 1
ATOM 645 O O . SER A 1 81 ? -31.056 6.672 20.903 1.00 95.25 81 SER A O 1
ATOM 647 N N . ARG A 1 82 ? -28.832 6.889 20.626 1.00 94.25 82 ARG A N 1
ATOM 648 C CA . ARG A 1 82 ? -28.887 7.823 19.494 1.00 94.25 82 ARG A CA 1
ATOM 649 C C . ARG A 1 82 ? -27.789 7.508 18.469 1.00 94.25 82 ARG A C 1
ATOM 651 O O . ARG A 1 82 ? -26.691 7.122 18.867 1.00 94.25 82 ARG A O 1
ATOM 658 N N . PRO A 1 83 ? -28.024 7.710 17.161 1.00 89.94 83 PRO A N 1
ATOM 659 C CA . PRO A 1 83 ? -27.006 7.459 16.149 1.00 89.94 83 PRO A CA 1
ATOM 660 C C . PRO A 1 83 ? -25.862 8.472 16.250 1.00 89.94 83 PRO A C 1
ATOM 662 O O . PRO A 1 83 ? -26.092 9.676 16.383 1.00 89.94 83 PRO A O 1
ATOM 665 N N . ILE A 1 84 ? -24.624 7.997 16.116 1.00 86.81 84 ILE A N 1
ATOM 666 C CA . ILE A 1 84 ? -23.453 8.870 15.988 1.00 86.81 84 ILE A CA 1
ATOM 667 C C . ILE A 1 84 ? -23.420 9.407 14.554 1.00 86.81 84 ILE A C 1
ATOM 669 O O . ILE A 1 84 ? -23.182 8.664 13.603 1.00 86.81 84 ILE A O 1
ATOM 673 N N . THR A 1 85 ? -23.666 10.705 14.387 1.00 77.38 85 THR A N 1
ATOM 674 C CA . THR A 1 85 ? -23.754 11.362 13.069 1.00 77.38 85 THR A CA 1
ATOM 675 C C . THR A 1 85 ? -22.438 11.976 12.592 1.00 77.38 85 THR A C 1
ATOM 677 O O . THR A 1 85 ? -22.315 12.320 11.421 1.00 77.38 85 THR A O 1
ATOM 680 N N . SER A 1 86 ? -21.437 12.089 13.469 1.00 72.69 86 SER A N 1
ATOM 681 C CA . SER A 1 86 ? -20.110 12.623 13.135 1.00 72.69 86 SER A CA 1
ATOM 682 C C . SER A 1 86 ? -19.236 11.648 12.339 1.00 72.69 86 SER A C 1
ATOM 684 O O . SER A 1 86 ? -18.222 12.053 11.772 1.00 72.69 86 SER A O 1
ATOM 686 N N . MET A 1 87 ? -19.615 10.368 12.267 1.00 56.22 87 MET A N 1
ATOM 687 C CA . MET A 1 87 ? -18.910 9.356 11.484 1.00 56.22 87 MET A CA 1
ATOM 688 C C . MET A 1 87 ? -19.559 9.218 10.104 1.00 56.22 87 MET A C 1
ATOM 690 O O . MET A 1 87 ? -20.735 8.880 9.985 1.00 56.22 87 MET A O 1
ATOM 694 N N . SER A 1 88 ? -18.784 9.454 9.042 1.00 45.78 88 SER A N 1
ATOM 695 C CA . SER A 1 88 ? -19.215 9.153 7.674 1.00 45.78 88 SER A CA 1
ATOM 696 C C . SER A 1 88 ? -19.529 7.652 7.568 1.00 45.78 88 SER A C 1
ATOM 698 O O . SER A 1 88 ? -18.749 6.840 8.070 1.00 45.78 88 SER A O 1
ATOM 700 N N . PRO A 1 89 ? -20.662 7.253 6.953 1.00 45.06 89 PRO A N 1
ATOM 701 C CA . PRO A 1 89 ? -21.113 5.868 6.965 1.00 45.06 89 PRO A CA 1
ATOM 702 C C . PRO A 1 89 ? -20.071 4.971 6.303 1.00 45.06 89 PRO A C 1
ATOM 704 O O . PRO A 1 89 ? -19.864 4.987 5.086 1.00 45.06 89 PRO A O 1
ATOM 707 N N . GLN A 1 90 ? -19.408 4.178 7.137 1.00 45.00 90 GLN A N 1
ATOM 708 C CA . GLN A 1 90 ? -18.407 3.216 6.730 1.00 45.00 90 GLN A CA 1
ATOM 709 C C . GLN A 1 90 ? -19.145 2.017 6.128 1.00 45.00 90 GLN A C 1
ATOM 711 O O . GLN A 1 90 ? -19.460 1.045 6.806 1.00 45.00 90 GLN A O 1
ATOM 716 N N . LYS A 1 91 ? -19.494 2.111 4.838 1.00 41.91 91 LYS A N 1
ATOM 717 C CA . LYS A 1 91 ? -19.960 0.946 4.077 1.00 41.91 91 LYS A CA 1
ATOM 718 C C . LYS A 1 91 ? -18.903 -0.152 4.212 1.00 41.91 91 LYS A C 1
ATOM 720 O O . LYS A 1 91 ? -17.721 0.144 4.055 1.00 41.91 91 LYS A O 1
ATOM 725 N N . ASN A 1 92 ? -19.354 -1.386 4.447 1.00 40.09 92 ASN A N 1
ATOM 726 C CA . ASN A 1 92 ? -18.626 -2.659 4.336 1.00 40.09 92 ASN A CA 1
ATOM 727 C C . ASN A 1 92 ? -18.015 -2.858 2.929 1.00 40.09 92 ASN A C 1
ATOM 729 O O . ASN A 1 92 ? -18.332 -3.792 2.202 1.00 40.09 92 ASN A O 1
ATOM 733 N N . ARG A 1 93 ? -17.164 -1.935 2.498 1.00 46.81 93 ARG A N 1
ATOM 734 C CA . ARG A 1 93 ? -16.139 -2.187 1.502 1.00 46.81 93 ARG A CA 1
ATOM 735 C C . ARG A 1 93 ? -14.883 -2.414 2.312 1.00 46.81 93 ARG A C 1
ATOM 737 O O . ARG A 1 93 ? -14.614 -1.637 3.231 1.00 46.81 93 ARG A O 1
ATOM 744 N N . GLU A 1 94 ? -14.168 -3.484 1.993 1.00 53.91 94 GLU A N 1
ATOM 745 C CA . GLU A 1 94 ? -12.784 -3.691 2.407 1.00 53.91 94 GLU A CA 1
ATOM 746 C C . GLU A 1 94 ? -12.102 -2.327 2.486 1.00 53.91 94 GLU A C 1
ATOM 748 O O . GLU A 1 94 ? -12.108 -1.557 1.519 1.00 53.91 94 GLU A O 1
ATOM 753 N N . LYS A 1 95 ? -11.703 -1.935 3.700 1.00 62.09 95 LYS A N 1
ATOM 754 C CA . LYS A 1 95 ? -11.316 -0.555 3.980 1.00 62.09 95 LYS A CA 1
ATOM 755 C C . LYS A 1 95 ? -10.110 -0.271 3.090 1.00 62.09 95 LYS A C 1
ATOM 757 O O . LYS A 1 95 ? -9.044 -0.815 3.352 1.00 62.09 95 LYS A O 1
ATOM 762 N N . LYS A 1 96 ? -10.275 0.511 2.018 1.00 76.88 96 LYS A N 1
ATOM 763 C CA . LYS A 1 96 ? -9.151 0.930 1.172 1.00 76.88 96 LYS A CA 1
ATOM 764 C C . LYS A 1 96 ? -8.202 1.716 2.065 1.00 76.88 96 LYS A C 1
ATOM 766 O O . LYS A 1 96 ? -8.520 2.836 2.472 1.00 76.88 96 LYS A O 1
ATOM 771 N N . MET A 1 97 ? -7.104 1.080 2.451 1.00 89.50 97 MET A N 1
ATOM 772 C CA . MET A 1 97 ? -6.102 1.659 3.330 1.00 89.50 97 MET A CA 1
ATOM 773 C C . MET A 1 97 ? -4.917 2.089 2.484 1.00 89.50 97 MET A C 1
ATOM 775 O O . MET A 1 97 ? -4.535 1.412 1.533 1.00 89.50 97 MET A O 1
ATOM 779 N N . TRP A 1 98 ? -4.374 3.241 2.841 1.00 93.00 98 TRP A N 1
ATOM 780 C CA . TRP A 1 98 ? -3.288 3.891 2.133 1.00 93.00 98 TRP A CA 1
ATOM 781 C C . TRP A 1 98 ? -2.083 3.918 3.063 1.00 93.00 98 TRP A C 1
ATOM 783 O O . TRP A 1 98 ? -2.232 4.293 4.227 1.00 93.00 98 TRP A O 1
ATOM 793 N N . SER A 1 99 ? -0.921 3.510 2.566 1.00 92.81 99 SER A N 1
ATOM 794 C CA . SER A 1 99 ? 0.332 3.500 3.326 1.00 92.81 99 SER A CA 1
ATOM 795 C C . SER A 1 99 ? 1.423 4.207 2.544 1.00 92.81 99 SER A C 1
ATOM 797 O O . SER A 1 99 ? 1.415 4.175 1.312 1.00 92.81 99 SER A O 1
ATOM 799 N N . ARG A 1 100 ? 2.367 4.816 3.264 1.00 93.81 100 ARG A N 1
ATOM 800 C CA . ARG A 1 100 ? 3.612 5.293 2.663 1.00 93.81 100 ARG A CA 1
ATOM 801 C C . ARG A 1 100 ? 4.714 4.247 2.639 1.00 93.81 100 ARG A C 1
ATOM 803 O O . ARG A 1 100 ? 5.693 4.503 1.975 1.00 93.81 100 ARG A O 1
ATOM 810 N N . GLY A 1 101 ? 4.549 3.077 3.261 1.00 92.00 101 GLY A N 1
ATOM 811 C CA . GLY A 1 101 ? 5.645 2.108 3.386 1.00 92.00 101 GLY A CA 1
ATOM 812 C C . GLY A 1 101 ? 6.349 1.792 2.060 1.00 92.00 101 GLY A C 1
ATOM 813 O O . GLY A 1 101 ? 7.565 1.815 2.008 1.00 92.00 101 GLY A O 1
ATOM 814 N N . TYR A 1 102 ? 5.599 1.591 0.970 1.00 91.50 102 TYR A N 1
ATOM 815 C CA . TYR A 1 102 ? 6.194 1.406 -0.363 1.00 91.50 102 TYR A CA 1
ATOM 816 C C . TYR A 1 102 ? 6.662 2.726 -1.009 1.00 91.50 102 TYR A C 1
ATOM 818 O O . TYR A 1 102 ? 7.646 2.758 -1.739 1.00 91.50 102 TYR A O 1
ATOM 826 N N . SER A 1 103 ? 5.962 3.836 -0.757 1.00 92.38 103 SER A N 1
ATOM 827 C CA . SER A 1 103 ? 6.371 5.156 -1.256 1.00 92.38 103 SER A CA 1
ATOM 828 C C . SER A 1 103 ? 7.668 5.643 -0.624 1.00 92.38 103 SER A C 1
ATOM 830 O O . SER A 1 103 ? 8.418 6.337 -1.283 1.00 92.38 103 SER A O 1
ATOM 832 N N . ASP A 1 104 ? 7.937 5.320 0.637 1.00 90.88 104 ASP A N 1
ATOM 833 C CA . ASP A 1 104 ? 9.125 5.797 1.342 1.00 90.88 104 ASP A CA 1
ATOM 834 C C . ASP A 1 104 ? 10.422 5.209 0.726 1.00 90.88 104 ASP A C 1
ATOM 836 O O . ASP A 1 104 ? 11.485 5.798 0.901 1.00 90.88 104 ASP A O 1
ATOM 840 N N . ASP A 1 105 ? 10.324 4.132 -0.070 1.00 89.00 105 ASP A N 1
ATOM 841 C CA . ASP A 1 105 ? 11.437 3.560 -0.846 1.00 89.00 105 ASP A CA 1
ATOM 842 C C . ASP A 1 105 ? 11.597 4.192 -2.243 1.00 89.00 105 ASP A C 1
ATOM 844 O O . ASP A 1 105 ? 12.716 4.409 -2.702 1.00 89.00 105 ASP A O 1
ATOM 848 N N . TYR A 1 106 ? 10.489 4.469 -2.943 1.00 85.38 106 TYR A N 1
ATOM 849 C CA . TYR A 1 106 ? 10.510 4.826 -4.375 1.00 85.38 106 TYR A CA 1
ATOM 850 C C . TYR A 1 106 ? 10.046 6.256 -4.690 1.00 85.38 106 TYR A C 1
ATOM 852 O O . TYR A 1 106 ? 10.246 6.742 -5.801 1.00 85.38 106 TYR A O 1
ATOM 860 N N . TRP A 1 107 ? 9.371 6.918 -3.751 1.00 91.00 107 TRP A N 1
ATOM 861 C CA . TRP A 1 107 ? 8.739 8.228 -3.929 1.00 91.00 107 TRP A CA 1
ATOM 862 C C . TRP A 1 107 ? 8.586 8.974 -2.587 1.00 91.00 107 TRP A C 1
ATOM 864 O O . TRP A 1 107 ? 7.481 9.325 -2.156 1.00 91.00 107 TRP A O 1
ATOM 874 N N . ASN A 1 108 ? 9.712 9.153 -1.899 1.00 91.56 108 ASN A N 1
ATOM 875 C CA . ASN A 1 108 ? 9.793 9.674 -0.532 1.00 91.56 108 ASN A CA 1
ATOM 876 C C . ASN A 1 108 ? 9.734 11.208 -0.442 1.00 91.56 108 ASN A C 1
ATOM 878 O O . ASN A 1 108 ? 9.234 11.745 0.550 1.00 91.56 108 ASN A O 1
ATOM 882 N N . ASP A 1 109 ? 10.217 11.903 -1.470 1.00 93.00 109 ASP A N 1
ATOM 883 C CA . ASP A 1 109 ? 10.247 13.363 -1.520 1.00 93.00 109 ASP A CA 1
ATOM 884 C C . ASP A 1 109 ? 8.858 13.990 -1.739 1.00 93.00 109 ASP A C 1
ATOM 886 O O . ASP A 1 109 ? 7.949 13.344 -2.274 1.00 93.00 109 ASP A O 1
ATOM 890 N N . PRO A 1 110 ? 8.670 15.273 -1.366 1.00 94.19 110 PRO A N 1
ATOM 891 C CA . PRO A 1 110 ? 7.449 16.003 -1.663 1.00 94.19 110 PRO A CA 1
ATOM 892 C C . PRO A 1 110 ? 7.120 16.035 -3.160 1.00 94.19 110 PRO A C 1
ATOM 894 O O . PRO A 1 110 ? 7.951 16.351 -4.009 1.00 94.19 110 PRO A O 1
ATOM 897 N N . VAL A 1 111 ? 5.857 15.772 -3.473 1.00 93.75 111 VAL A N 1
ATOM 898 C CA . VAL A 1 111 ? 5.357 15.560 -4.829 1.00 93.75 111 VAL A CA 1
ATOM 899 C C . VAL A 1 111 ? 4.393 16.670 -5.216 1.00 93.75 111 VAL A C 1
ATOM 901 O O . VAL A 1 111 ? 3.384 16.904 -4.542 1.00 93.75 111 VAL A O 1
ATOM 904 N N . SER A 1 112 ? 4.681 17.344 -6.330 1.00 95.19 112 SER A N 1
ATOM 905 C CA . SER A 1 112 ? 3.762 18.327 -6.900 1.00 95.19 112 SER A CA 1
ATOM 906 C C . SER A 1 112 ? 2.541 17.636 -7.531 1.00 95.19 112 SER A C 1
ATOM 908 O O . SER A 1 112 ? 2.665 16.521 -8.048 1.00 95.19 112 SER A O 1
ATOM 910 N N . PRO A 1 113 ? 1.361 18.285 -7.548 1.00 94.94 113 PRO A N 1
ATOM 911 C CA . PRO A 1 113 ? 0.181 17.726 -8.208 1.00 94.94 113 PRO A CA 1
ATOM 912 C C . PRO A 1 113 ? 0.425 17.364 -9.679 1.00 94.94 113 PRO A C 1
ATOM 914 O O . PRO A 1 113 ? 0.056 16.273 -10.097 1.00 94.94 113 PRO A O 1
ATOM 917 N N . LEU A 1 114 ? 1.125 18.223 -10.431 1.00 94.81 114 LEU A N 1
ATOM 918 C CA . LEU A 1 114 ? 1.420 17.986 -11.847 1.00 94.81 114 LEU A CA 1
ATOM 919 C C . LEU A 1 114 ? 2.292 16.741 -12.059 1.00 94.81 114 LEU A C 1
ATOM 921 O O . LEU A 1 114 ? 1.987 15.911 -12.910 1.00 94.81 114 LEU A O 1
ATOM 925 N N . PHE A 1 115 ? 3.366 16.586 -11.279 1.00 93.75 115 PHE A N 1
ATOM 926 C CA . PHE A 1 115 ? 4.230 15.410 -11.398 1.00 93.75 115 PHE A CA 1
ATOM 927 C C . PHE A 1 115 ? 3.469 14.125 -11.037 1.00 93.75 115 PHE A C 1
ATOM 929 O O . PHE A 1 115 ? 3.599 13.109 -11.720 1.00 93.75 115 PHE A O 1
ATOM 936 N N . PHE A 1 116 ? 2.614 14.179 -10.009 1.00 94.69 116 PHE A N 1
ATOM 937 C CA . PHE A 1 116 ? 1.752 13.056 -9.645 1.00 94.69 116 PHE A CA 1
ATOM 938 C C . PHE A 1 116 ? 0.747 12.689 -10.745 1.00 94.69 116 PHE A C 1
ATOM 940 O O . PHE A 1 116 ? 0.544 11.504 -10.993 1.00 94.69 116 PHE A O 1
ATOM 947 N N . GLU A 1 117 ? 0.125 13.664 -11.406 1.00 92.31 117 GLU A N 1
ATOM 948 C CA . GLU A 1 117 ? -0.807 13.404 -12.511 1.00 92.31 117 GLU A CA 1
ATOM 949 C C . GLU A 1 117 ? -0.096 12.770 -13.712 1.00 92.31 117 GLU A C 1
ATOM 951 O O . GLU A 1 117 ? -0.582 11.781 -14.259 1.00 92.31 117 GLU A O 1
ATOM 956 N N . LEU A 1 118 ? 1.090 13.269 -14.075 1.00 91.69 118 LEU A N 1
ATOM 957 C CA . LEU A 1 118 ? 1.854 12.744 -15.209 1.00 91.69 118 LEU A CA 1
ATOM 958 C C . LEU A 1 118 ? 2.394 11.329 -14.961 1.00 91.69 118 LEU A C 1
ATOM 960 O O . LEU A 1 118 ? 2.321 10.485 -15.851 1.00 91.69 118 LEU A O 1
ATOM 964 N N . LEU A 1 119 ? 2.928 11.039 -13.773 1.00 91.38 119 LEU A N 1
ATOM 965 C CA . LEU A 1 119 ? 3.541 9.735 -13.490 1.00 91.38 119 LEU A CA 1
ATOM 966 C C . LEU A 1 119 ? 2.576 8.761 -12.802 1.00 91.38 119 LEU A C 1
ATOM 968 O O . LEU A 1 119 ? 2.464 7.597 -13.188 1.00 91.38 119 LEU A O 1
ATOM 972 N N . GLY A 1 120 ? 1.854 9.221 -11.782 1.00 91.75 120 GLY A N 1
ATOM 973 C CA . GLY A 1 120 ? 1.028 8.375 -10.920 1.00 91.75 120 GLY A CA 1
ATOM 974 C C . GLY A 1 120 ? -0.184 7.768 -11.629 1.00 91.75 120 GLY A C 1
ATOM 975 O O . GLY A 1 120 ? -0.553 6.617 -11.354 1.00 91.75 120 GLY A O 1
ATOM 976 N N . GLU A 1 121 ? -0.783 8.492 -12.580 1.00 87.81 121 GLU A N 1
ATOM 977 C CA . GLU A 1 121 ? -1.837 7.926 -13.425 1.00 87.81 121 GLU A CA 1
ATOM 978 C C . GLU A 1 121 ? -1.306 6.825 -14.340 1.00 87.81 121 GLU A C 1
ATOM 980 O O . GLU A 1 121 ? -1.950 5.783 -14.470 1.00 87.81 121 GLU A O 1
ATOM 985 N N . ASN A 1 122 ? -0.133 7.030 -14.939 1.00 91.94 122 ASN A N 1
ATOM 986 C CA . ASN A 1 122 ? 0.489 6.047 -15.822 1.00 91.94 122 ASN A CA 1
ATOM 987 C C . ASN A 1 122 ? 0.902 4.789 -15.054 1.00 91.94 122 ASN A C 1
ATOM 989 O O . ASN A 1 122 ? 0.612 3.687 -15.509 1.00 91.94 122 ASN A O 1
ATOM 993 N N . LEU A 1 123 ? 1.439 4.924 -13.838 1.00 93.25 123 LEU A N 1
ATOM 994 C CA . LEU A 1 123 ? 1.686 3.775 -12.958 1.00 93.25 123 LEU A CA 1
ATOM 995 C C . LEU A 1 123 ? 0.391 3.019 -12.627 1.00 93.25 123 LEU A C 1
ATOM 997 O O . LEU A 1 123 ? 0.356 1.790 -12.638 1.00 93.25 123 LEU A O 1
ATOM 1001 N N . THR A 1 124 ? -0.709 3.730 -12.373 1.00 93.31 124 THR A N 1
ATOM 1002 C CA . THR A 1 124 ? -1.999 3.071 -12.119 1.00 93.31 124 THR A CA 1
ATOM 1003 C C . THR A 1 124 ? -2.519 2.341 -13.363 1.00 93.31 124 THR A C 1
ATOM 1005 O O . THR A 1 124 ? -3.003 1.215 -13.250 1.00 93.31 124 THR A O 1
ATOM 1008 N N . LYS A 1 125 ? -2.432 2.960 -14.543 1.00 93.38 125 LYS A N 1
ATOM 1009 C CA . LYS A 1 125 ? -2.936 2.393 -15.802 1.00 93.38 125 LYS A CA 1
ATOM 1010 C C . LYS A 1 125 ? -2.076 1.217 -16.272 1.00 93.38 125 LYS A C 1
ATOM 1012 O O . LYS A 1 125 ? -2.605 0.125 -16.442 1.00 93.38 125 LYS A O 1
ATOM 1017 N N . ILE A 1 126 ? -0.771 1.423 -16.405 1.00 92.38 126 ILE A N 1
ATOM 1018 C CA . ILE A 1 126 ? 0.158 0.457 -17.002 1.00 92.38 126 ILE A CA 1
ATOM 1019 C C . ILE A 1 126 ? 0.553 -0.608 -15.968 1.00 92.38 126 ILE A C 1
ATOM 1021 O O . ILE A 1 126 ? 0.262 -1.792 -16.121 1.00 92.38 126 ILE A O 1
ATOM 1025 N N . VAL A 1 127 ? 1.162 -0.192 -14.853 1.00 89.94 127 VAL A N 1
ATOM 1026 C CA . VAL A 1 127 ? 1.759 -1.132 -13.882 1.00 89.94 127 VAL A CA 1
ATOM 1027 C C . VAL A 1 127 ? 0.703 -1.871 -13.061 1.00 89.94 127 VAL A C 1
ATOM 1029 O O . VAL A 1 127 ? 0.917 -3.011 -12.656 1.00 89.94 127 VAL A O 1
ATOM 1032 N N . ASN A 1 128 ? -0.450 -1.252 -12.800 1.00 94.00 128 ASN A N 1
ATOM 1033 C CA . ASN A 1 128 ? -1.513 -1.907 -12.045 1.00 94.00 128 ASN A CA 1
ATOM 1034 C C . ASN A 1 128 ? -2.611 -2.486 -12.944 1.00 94.00 128 ASN A C 1
ATOM 1036 O O . ASN A 1 128 ? -2.846 -3.686 -12.886 1.00 94.00 128 ASN A O 1
ATOM 1040 N N . ILE A 1 129 ? -3.307 -1.697 -13.761 1.00 93.00 129 ILE A N 1
ATOM 1041 C CA . ILE A 1 129 ? -4.471 -2.223 -14.498 1.00 93.00 129 ILE A CA 1
ATOM 1042 C C . ILE A 1 129 ? -4.037 -3.161 -15.634 1.00 93.00 129 ILE A C 1
ATOM 1044 O O . ILE A 1 129 ? -4.478 -4.311 -15.681 1.00 93.00 129 ILE A O 1
ATOM 1048 N N . GLU A 1 130 ? -3.169 -2.695 -16.527 1.00 93.06 130 GLU A N 1
ATOM 1049 C CA . GLU A 1 130 ? -2.752 -3.445 -17.713 1.00 93.06 130 GLU A CA 1
ATOM 1050 C C . GLU A 1 130 ? -1.925 -4.681 -17.351 1.00 93.06 130 GLU A C 1
ATOM 1052 O O . GLU A 1 130 ? -2.277 -5.789 -17.755 1.00 93.06 130 GLU A O 1
ATOM 1057 N N . LEU A 1 131 ? -0.896 -4.533 -16.510 1.00 91.94 131 LEU A N 1
ATOM 1058 C CA . LEU A 1 131 ? -0.066 -5.666 -16.097 1.00 91.94 131 LEU A CA 1
ATOM 1059 C C . LEU A 1 131 ? -0.889 -6.762 -15.408 1.00 91.94 131 LEU A C 1
ATOM 1061 O O . LEU A 1 131 ? -0.744 -7.938 -15.735 1.00 91.94 131 LEU A O 1
ATOM 1065 N N . ASN A 1 132 ? -1.780 -6.415 -14.473 1.00 92.88 132 ASN A N 1
ATOM 1066 C CA . ASN A 1 132 ? -2.615 -7.433 -13.836 1.00 92.88 132 ASN A CA 1
ATOM 1067 C C . ASN A 1 132 ? -3.596 -8.078 -14.833 1.00 92.88 132 ASN A C 1
ATOM 1069 O O . ASN A 1 132 ? -3.878 -9.269 -14.705 1.00 92.88 132 ASN A O 1
ATOM 1073 N N . SER A 1 133 ? -4.068 -7.339 -15.845 1.00 91.94 133 SER A N 1
ATOM 1074 C CA . SER A 1 133 ? -4.856 -7.902 -16.950 1.00 91.94 133 SER A CA 1
ATOM 1075 C C . SER A 1 133 ? -4.044 -8.910 -17.772 1.00 91.94 133 SER A C 1
ATOM 1077 O O . SER A 1 133 ? -4.538 -10.002 -18.056 1.00 91.94 133 SER A O 1
ATOM 1079 N N . ILE A 1 134 ? -2.779 -8.610 -18.088 1.00 92.00 134 ILE A N 1
ATOM 1080 C CA . ILE A 1 134 ? -1.861 -9.544 -18.767 1.00 92.00 134 ILE A CA 1
ATOM 1081 C C . ILE A 1 134 ? -1.661 -10.806 -17.917 1.00 92.00 134 ILE A C 1
ATOM 1083 O O . ILE A 1 134 ? -1.845 -11.916 -18.420 1.00 92.00 134 ILE A O 1
ATOM 1087 N N . LEU A 1 135 ? -1.389 -10.640 -16.618 1.00 92.31 135 LEU A N 1
ATOM 1088 C CA . LEU A 1 135 ? -1.208 -11.732 -15.650 1.00 92.31 135 LEU A CA 1
ATOM 1089 C C . LEU A 1 135 ? -2.501 -12.526 -15.386 1.00 92.31 135 LEU A C 1
ATOM 1091 O O . LEU A 1 135 ? -2.451 -13.655 -14.903 1.00 92.31 135 LEU A O 1
ATOM 1095 N N . GLY A 1 136 ? -3.667 -11.969 -15.718 1.00 91.56 136 GLY A N 1
ATOM 1096 C CA . GLY A 1 136 ? -4.960 -12.610 -15.494 1.00 91.56 136 GLY A CA 1
ATOM 1097 C C . GLY A 1 136 ? -5.456 -12.548 -14.057 1.00 91.56 136 GLY A C 1
ATOM 1098 O O . GLY A 1 136 ? -6.220 -13.418 -13.643 1.00 91.56 136 GLY A O 1
ATOM 1099 N N . TYR A 1 137 ? -5.017 -11.557 -13.286 1.00 90.56 137 TYR A N 1
ATOM 1100 C CA . TYR A 1 137 ? -5.546 -11.321 -11.949 1.00 90.56 137 TYR A CA 1
ATOM 1101 C C . TYR A 1 137 ? -6.839 -10.509 -12.022 1.00 90.56 137 TYR A C 1
ATOM 1103 O O . TYR A 1 137 ? -6.973 -9.585 -12.818 1.00 90.56 137 TYR A O 1
ATOM 1111 N N . GLU A 1 138 ? -7.801 -10.858 -11.175 1.00 82.62 138 GLU A N 1
ATOM 1112 C CA . GLU A 1 138 ? -9.120 -10.224 -11.119 1.00 82.62 138 GLU A CA 1
ATOM 1113 C C . GLU A 1 138 ? -9.278 -9.380 -9.845 1.00 82.62 138 GLU A C 1
ATOM 1115 O O . GLU A 1 138 ? -8.440 -9.420 -8.945 1.00 82.62 138 GLU A O 1
ATOM 1120 N N . ASN A 1 139 ? -10.377 -8.621 -9.750 1.00 81.12 139 ASN A N 1
ATOM 1121 C CA . ASN A 1 139 ? -10.714 -7.776 -8.592 1.00 81.12 139 ASN A CA 1
ATOM 1122 C C . ASN A 1 139 ? -9.653 -6.712 -8.255 1.00 81.12 139 ASN A C 1
ATOM 1124 O O . ASN A 1 139 ? -9.468 -6.331 -7.098 1.00 81.12 139 ASN A O 1
ATOM 1128 N N . ILE A 1 140 ? -8.969 -6.209 -9.282 1.00 82.44 140 ILE A N 1
ATOM 1129 C CA . ILE A 1 140 ? -7.947 -5.173 -9.148 1.00 82.44 140 ILE A CA 1
ATOM 1130 C C . ILE A 1 140 ? -8.619 -3.841 -8.812 1.00 82.44 140 ILE A C 1
ATOM 1132 O O . ILE A 1 140 ? -9.575 -3.413 -9.463 1.00 82.44 140 ILE A O 1
ATOM 1136 N N . ASP A 1 141 ? -8.091 -3.146 -7.809 1.00 87.94 141 ASP A N 1
ATOM 1137 C CA . ASP A 1 141 ? -8.513 -1.782 -7.525 1.00 87.94 141 ASP A CA 1
ATOM 1138 C C . ASP A 1 141 ? -8.027 -0.842 -8.635 1.00 87.94 141 ASP A C 1
ATOM 1140 O O . ASP A 1 141 ? -6.847 -0.833 -8.982 1.00 87.94 141 ASP A O 1
ATOM 1144 N N . ASN A 1 142 ? -8.916 -0.000 -9.160 1.00 87.88 142 ASN A N 1
ATOM 1145 C CA . ASN A 1 142 ? -8.585 0.956 -10.216 1.00 87.88 142 ASN A CA 1
ATOM 1146 C C . ASN A 1 142 ? -7.778 2.171 -9.727 1.00 87.88 142 ASN A C 1
ATOM 1148 O O . ASN A 1 142 ? -7.509 3.080 -10.509 1.00 87.88 142 ASN A O 1
ATOM 1152 N N . LYS A 1 143 ? -7.409 2.212 -8.442 1.00 91.06 143 LYS A N 1
ATOM 1153 C CA . LYS A 1 143 ? -6.491 3.204 -7.881 1.00 91.06 143 LYS A CA 1
ATOM 1154 C C . LYS A 1 143 ? -5.332 2.517 -7.176 1.00 91.06 143 LYS A C 1
ATOM 1156 O O . LYS A 1 143 ? -5.515 1.945 -6.099 1.00 91.06 143 LYS A O 1
ATOM 1161 N N . LEU A 1 144 ? -4.142 2.642 -7.759 1.00 94.19 144 LEU A N 1
ATOM 1162 C CA . LEU A 1 144 ? -2.891 2.217 -7.132 1.00 94.19 144 LEU A CA 1
ATOM 1163 C C . LEU A 1 144 ? -2.406 3.261 -6.124 1.00 94.19 144 LEU A C 1
ATOM 1165 O O . LEU A 1 144 ? -2.017 2.909 -5.013 1.00 94.19 144 LEU A O 1
ATOM 1169 N N . LEU A 1 145 ? -2.461 4.538 -6.508 1.00 95.25 145 LEU A N 1
ATOM 1170 C CA . LEU A 1 145 ? -1.830 5.635 -5.784 1.00 95.25 145 LEU A CA 1
ATOM 1171 C C . LEU A 1 145 ? -2.830 6.696 -5.327 1.00 95.25 145 LEU A C 1
ATOM 1173 O O . LEU A 1 145 ? -3.892 6.897 -5.924 1.00 95.25 145 LEU A O 1
ATOM 1177 N N . LYS A 1 146 ? -2.447 7.419 -4.276 1.00 94.25 146 LYS A N 1
ATOM 1178 C CA . LYS A 1 146 ? -3.131 8.618 -3.799 1.00 94.25 146 LYS A CA 1
ATOM 1179 C C . LYS A 1 146 ? -2.108 9.668 -3.377 1.00 94.25 146 LYS A C 1
ATOM 1181 O O . LYS A 1 146 ? -1.263 9.387 -2.535 1.00 94.25 146 LYS A O 1
ATOM 1186 N N . LEU A 1 147 ? -2.251 10.886 -3.891 1.00 94.94 147 LEU A N 1
ATOM 1187 C CA . LEU A 1 147 ? -1.542 12.055 -3.380 1.00 94.94 147 LEU A CA 1
ATOM 1188 C C . LEU A 1 147 ? -2.289 12.628 -2.169 1.00 94.94 147 LEU A C 1
ATOM 1190 O O . LEU A 1 147 ? -3.504 12.851 -2.218 1.00 94.94 147 LEU A O 1
ATOM 1194 N N . TYR A 1 148 ? -1.578 12.863 -1.070 1.00 94.44 148 TYR A N 1
ATOM 1195 C CA . TYR A 1 148 ? -2.122 13.522 0.114 1.00 94.44 148 TYR A CA 1
ATOM 1196 C C . TYR A 1 148 ? -1.042 14.342 0.819 1.00 94.44 148 TYR A C 1
ATOM 1198 O O . TYR A 1 148 ? -0.011 13.809 1.220 1.00 94.44 148 TYR A O 1
ATOM 1206 N N . ASN A 1 149 ? -1.301 15.644 0.981 1.00 93.69 149 ASN A N 1
ATOM 1207 C CA . ASN A 1 149 ? -0.388 16.597 1.617 1.00 93.69 149 ASN A CA 1
ATOM 1208 C C . ASN A 1 149 ? 1.047 16.522 1.058 1.00 93.69 149 ASN A C 1
ATOM 1210 O O . ASN A 1 149 ? 2.009 16.353 1.807 1.00 93.69 149 ASN A O 1
ATOM 1214 N N . GLY A 1 150 ? 1.168 16.546 -0.272 1.00 93.62 150 GLY A N 1
ATOM 1215 C CA . GLY A 1 150 ? 2.455 16.486 -0.965 1.00 93.62 150 GLY A CA 1
ATOM 1216 C C . GLY A 1 150 ? 3.166 15.134 -0.901 1.00 93.62 150 GLY A C 1
ATOM 1217 O O . GLY A 1 150 ? 4.319 15.073 -1.282 1.00 93.62 150 GLY A O 1
ATOM 1218 N N . HIS A 1 151 ? 2.529 14.058 -0.437 1.00 95.25 151 HIS A N 1
ATOM 1219 C CA . HIS A 1 151 ? 3.153 12.733 -0.388 1.00 95.25 151 HIS A CA 1
ATOM 1220 C C . HIS A 1 151 ? 2.286 11.687 -1.076 1.00 95.25 151 HIS A C 1
ATOM 1222 O O . HIS A 1 151 ? 1.052 11.751 -1.029 1.00 95.25 151 HIS A O 1
ATOM 1228 N N . VAL A 1 152 ? 2.938 10.707 -1.694 1.00 95.44 152 VAL A N 1
ATOM 1229 C CA . VAL A 1 152 ? 2.275 9.596 -2.375 1.00 95.44 152 VAL A CA 1
ATOM 1230 C C . VAL A 1 152 ? 2.023 8.462 -1.393 1.00 95.44 152 VAL A C 1
ATOM 1232 O O . VAL A 1 152 ? 2.844 8.159 -0.532 1.00 95.44 152 VAL A O 1
ATOM 1235 N N . TYR A 1 153 ? 0.869 7.820 -1.522 1.00 95.25 153 TYR A N 1
ATOM 1236 C CA . TYR A 1 153 ? 0.485 6.652 -0.743 1.00 95.25 153 TYR A CA 1
ATOM 1237 C C . TYR A 1 153 ? 0.029 5.540 -1.681 1.00 95.25 153 TYR A C 1
ATOM 1239 O O . TYR A 1 153 ? -0.742 5.793 -2.612 1.00 95.25 153 TYR A O 1
ATOM 1247 N N . PHE A 1 154 ? 0.430 4.307 -1.383 1.00 95.06 154 PHE A N 1
ATOM 1248 C CA . PHE A 1 154 ? -0.002 3.114 -2.105 1.00 95.06 154 PHE A CA 1
ATOM 1249 C C . PHE A 1 154 ? -1.245 2.498 -1.472 1.00 95.06 154 PHE A C 1
ATOM 1251 O O . PHE A 1 154 ? -1.419 2.488 -0.248 1.00 95.06 154 PHE A O 1
ATOM 1258 N N . ASN A 1 155 ? -2.106 1.956 -2.326 1.00 94.62 155 ASN A N 1
ATOM 1259 C CA . ASN A 1 155 ? -3.271 1.185 -1.931 1.00 94.62 155 ASN A CA 1
ATOM 1260 C C . ASN A 1 155 ? -2.840 -0.194 -1.416 1.00 94.62 155 ASN A C 1
ATOM 1262 O O . ASN A 1 155 ? -2.404 -1.053 -2.188 1.00 94.62 155 ASN A O 1
ATOM 1266 N N . LEU A 1 156 ? -3.020 -0.435 -0.117 1.00 94.06 156 LEU A N 1
ATOM 1267 C CA . LEU A 1 156 ? -2.619 -1.694 0.509 1.00 94.06 156 LEU A CA 1
ATOM 1268 C C . LEU A 1 156 ? -3.404 -2.901 -0.011 1.00 94.06 156 LEU A C 1
ATOM 1270 O O . LEU A 1 156 ? -2.905 -4.019 0.083 1.00 94.06 156 LEU A O 1
ATOM 1274 N N . ASN A 1 157 ? -4.595 -2.706 -0.587 1.00 92.19 157 ASN A N 1
ATOM 1275 C CA . ASN A 1 157 ? -5.344 -3.806 -1.190 1.00 92.19 157 ASN A CA 1
ATOM 1276 C C . ASN A 1 157 ? -4.673 -4.323 -2.466 1.00 92.19 157 ASN A C 1
ATOM 1278 O O . ASN A 1 157 ? -4.610 -5.530 -2.682 1.00 92.19 157 ASN A O 1
ATOM 1282 N N . VAL A 1 158 ? -4.113 -3.417 -3.274 1.00 93.19 158 VAL A N 1
ATOM 1283 C CA . VAL A 1 158 ? -3.353 -3.793 -4.473 1.00 93.19 158 VAL A CA 1
ATOM 1284 C C . VAL A 1 158 ? -2.082 -4.538 -4.074 1.00 93.19 158 VAL A C 1
ATOM 1286 O O . VAL A 1 158 ? -1.822 -5.621 -4.592 1.00 93.19 158 VAL A O 1
ATOM 1289 N N . LEU A 1 159 ? -1.331 -4.015 -3.098 1.00 93.56 159 LEU A N 1
ATOM 1290 C CA . LEU A 1 159 ? -0.115 -4.677 -2.609 1.00 93.56 159 LEU A CA 1
ATOM 1291 C C . LEU A 1 159 ? -0.421 -6.050 -1.991 1.00 93.56 159 LEU A C 1
ATOM 1293 O O . LEU A 1 159 ? 0.279 -7.022 -2.258 1.00 93.56 159 LEU A O 1
ATOM 1297 N N . LYS A 1 160 ? -1.505 -6.166 -1.216 1.00 93.50 160 LYS A N 1
ATOM 1298 C CA . LYS A 1 160 ? -1.972 -7.439 -0.652 1.00 93.50 160 LYS A CA 1
ATOM 1299 C C . LYS A 1 160 ? -2.272 -8.476 -1.742 1.00 93.50 160 LYS A C 1
ATOM 1301 O O . LYS A 1 160 ? -1.818 -9.613 -1.626 1.00 93.50 160 LYS A O 1
ATOM 1306 N N . LEU A 1 161 ? -2.983 -8.084 -2.804 1.00 92.38 161 LEU A N 1
ATOM 1307 C CA . LEU A 1 161 ? -3.281 -8.956 -3.947 1.00 92.38 161 LEU A CA 1
ATOM 1308 C C . LEU A 1 161 ? -1.987 -9.466 -4.605 1.00 92.38 161 LEU A C 1
ATOM 1310 O O . LEU A 1 161 ? -1.887 -10.648 -4.939 1.00 92.38 161 LEU A O 1
ATOM 1314 N N . LYS A 1 162 ? -0.977 -8.600 -4.742 1.00 93.06 162 LYS A N 1
ATOM 1315 C CA . LYS A 1 162 ? 0.348 -8.987 -5.246 1.00 93.06 162 LYS A CA 1
ATOM 1316 C C . LYS A 1 162 ? 1.014 -10.022 -4.340 1.00 93.06 162 LYS A C 1
ATOM 1318 O O . LYS A 1 162 ? 1.437 -11.065 -4.825 1.00 93.06 162 LYS A O 1
ATOM 1323 N N . VAL A 1 163 ? 1.004 -9.825 -3.022 1.00 95.38 163 VAL A N 1
ATOM 1324 C CA . VAL A 1 163 ? 1.552 -10.809 -2.067 1.00 95.38 163 VAL A CA 1
ATOM 1325 C C . VAL A 1 163 ? 0.848 -12.174 -2.166 1.00 95.38 163 VAL A C 1
ATOM 1327 O O . VAL A 1 163 ? 1.506 -13.215 -2.112 1.00 95.38 163 VAL A O 1
ATOM 1330 N N . GLU A 1 164 ? -0.477 -12.196 -2.323 1.00 94.88 164 GLU A N 1
ATOM 1331 C CA . GLU A 1 164 ? -1.260 -13.437 -2.432 1.00 94.88 164 GLU A CA 1
ATOM 1332 C C . GLU A 1 164 ? -0.984 -14.213 -3.724 1.00 94.88 164 GLU A C 1
ATOM 1334 O O . GLU A 1 164 ? -0.995 -15.445 -3.709 1.00 94.88 164 GLU A O 1
ATOM 1339 N N . ASN A 1 165 ? -0.741 -13.518 -4.837 1.00 94.88 165 ASN A N 1
ATOM 1340 C CA . ASN A 1 165 ? -0.625 -14.154 -6.150 1.00 94.88 165 ASN A CA 1
ATOM 1341 C C . ASN A 1 165 ? 0.820 -14.312 -6.636 1.00 94.88 165 ASN A C 1
ATOM 1343 O O . ASN A 1 165 ? 1.085 -15.209 -7.428 1.00 94.88 165 ASN A O 1
ATOM 1347 N N . GLU A 1 166 ? 1.758 -13.493 -6.161 1.00 93.44 166 GLU A N 1
ATOM 1348 C CA . GLU A 1 166 ? 3.124 -13.439 -6.697 1.00 93.44 166 GLU A CA 1
ATOM 1349 C C . GLU A 1 166 ? 4.184 -13.946 -5.720 1.00 93.44 166 GLU A C 1
ATOM 1351 O O . GLU A 1 166 ? 5.194 -14.489 -6.164 1.00 93.44 166 GLU A O 1
ATOM 1356 N N . ILE A 1 167 ? 3.946 -13.839 -4.406 1.00 95.19 167 ILE A N 1
ATOM 1357 C CA . ILE A 1 167 ? 4.986 -14.058 -3.392 1.00 95.19 167 ILE A CA 1
ATOM 1358 C C . ILE A 1 167 ? 4.640 -15.259 -2.492 1.00 95.19 167 ILE A C 1
ATOM 1360 O O . ILE A 1 167 ? 3.800 -15.147 -1.586 1.00 95.19 167 ILE A O 1
ATOM 1364 N N . PRO A 1 168 ? 5.303 -16.418 -2.683 1.00 95.38 168 PRO A N 1
ATOM 1365 C CA . PRO A 1 168 ? 5.178 -17.575 -1.804 1.00 95.38 168 PRO A CA 1
ATOM 1366 C C . PRO A 1 168 ? 5.467 -17.235 -0.342 1.00 95.38 168 PRO A C 1
ATOM 1368 O O . PRO A 1 168 ? 6.353 -16.437 -0.048 1.00 95.38 168 PRO A O 1
ATOM 1371 N N . LYS A 1 169 ? 4.788 -17.917 0.590 1.00 94.44 169 LYS A N 1
ATOM 1372 C CA . LYS A 1 169 ? 4.931 -17.688 2.042 1.00 94.44 169 LYS A CA 1
ATOM 1373 C C . LYS A 1 169 ? 6.385 -17.667 2.528 1.00 94.44 169 LYS A C 1
ATOM 1375 O O . LYS A 1 169 ? 6.716 -16.854 3.378 1.00 94.44 169 LYS A O 1
ATOM 1380 N N . MET A 1 170 ? 7.242 -18.533 1.983 1.00 93.62 170 MET A N 1
ATOM 1381 C CA . MET A 1 170 ? 8.651 -18.627 2.388 1.00 93.62 170 MET A CA 1
ATOM 1382 C C . MET A 1 170 ? 9.516 -17.438 1.949 1.00 93.62 170 MET A C 1
ATOM 1384 O O . MET A 1 170 ? 10.573 -17.234 2.531 1.00 93.62 170 MET A O 1
ATOM 1388 N N . LEU A 1 171 ? 9.080 -16.658 0.955 1.00 94.75 171 LEU A N 1
ATOM 1389 C CA . LEU A 1 171 ? 9.817 -15.501 0.433 1.00 94.75 171 LEU A CA 1
ATOM 1390 C C . LEU A 1 171 ? 9.347 -14.167 1.037 1.00 94.75 171 LEU A C 1
ATOM 1392 O O . LEU A 1 171 ? 9.868 -13.115 0.684 1.00 94.75 171 LEU A O 1
ATOM 1396 N N . ARG A 1 172 ? 8.363 -14.185 1.946 1.00 95.50 172 ARG A N 1
ATOM 1397 C CA . ARG A 1 172 ? 7.816 -12.977 2.587 1.00 95.50 172 ARG A CA 1
ATOM 1398 C C . ARG A 1 172 ? 8.703 -12.552 3.757 1.00 95.50 172 ARG A C 1
ATOM 1400 O O . ARG A 1 172 ? 8.418 -12.881 4.909 1.00 95.50 172 ARG A O 1
ATOM 1407 N N . ASN A 1 173 ? 9.802 -11.883 3.425 1.00 95.12 173 ASN A N 1
ATOM 1408 C CA . ASN A 1 173 ? 10.781 -11.355 4.372 1.00 95.12 173 ASN A CA 1
ATOM 1409 C C . ASN A 1 173 ? 10.327 -10.025 5.006 1.00 95.12 173 ASN A C 1
ATOM 1411 O O . ASN A 1 173 ? 9.278 -9.480 4.662 1.00 95.12 173 ASN A O 1
ATOM 1415 N N . GLU A 1 174 ? 11.120 -9.508 5.946 1.00 92.56 174 GLU A N 1
ATOM 1416 C CA . GLU A 1 174 ? 10.813 -8.246 6.631 1.00 92.56 174 GLU A CA 1
ATOM 1417 C C . GLU A 1 174 ? 10.794 -7.043 5.680 1.00 92.56 174 GLU A C 1
ATOM 1419 O O . GLU A 1 174 ? 9.952 -6.169 5.861 1.00 92.56 174 GLU A O 1
ATOM 1424 N N . ASP A 1 175 ? 11.623 -7.025 4.630 1.00 91.88 175 ASP A N 1
ATOM 1425 C CA . ASP A 1 175 ? 11.646 -5.929 3.648 1.00 91.88 175 ASP A CA 1
ATOM 1426 C C . ASP A 1 175 ? 10.282 -5.764 2.968 1.00 91.88 175 ASP A C 1
ATOM 1428 O O . ASP A 1 175 ? 9.708 -4.678 2.962 1.00 91.88 175 ASP A O 1
ATOM 1432 N N . LEU A 1 176 ? 9.692 -6.869 2.500 1.00 92.94 176 LEU A N 1
ATOM 1433 C CA . LEU A 1 176 ? 8.335 -6.869 1.956 1.00 92.94 176 LEU A CA 1
ATOM 1434 C C . LEU A 1 176 ? 7.293 -6.464 3.007 1.00 92.94 176 LEU A C 1
ATOM 1436 O O . LEU A 1 176 ? 6.335 -5.745 2.710 1.00 92.94 176 LEU A O 1
ATOM 1440 N N . LEU A 1 177 ? 7.422 -6.988 4.229 1.00 94.25 177 LEU A N 1
ATOM 1441 C CA . LEU A 1 177 ? 6.443 -6.756 5.289 1.00 94.25 177 LEU A CA 1
ATOM 1442 C C . LEU A 1 177 ? 6.479 -5.310 5.794 1.00 94.25 177 LEU A C 1
ATOM 1444 O O . LEU A 1 177 ? 5.444 -4.807 6.225 1.00 94.25 177 LEU A O 1
ATOM 1448 N N . ASN A 1 178 ? 7.606 -4.606 5.682 1.00 93.19 178 ASN A N 1
ATOM 1449 C CA . ASN A 1 178 ? 7.740 -3.199 6.068 1.00 93.19 178 ASN A CA 1
ATOM 1450 C C . ASN A 1 178 ? 6.822 -2.250 5.283 1.00 93.19 178 ASN A C 1
ATOM 1452 O O . ASN A 1 178 ? 6.523 -1.157 5.761 1.00 93.19 178 ASN A O 1
ATOM 1456 N N . TYR A 1 179 ? 6.259 -2.689 4.155 1.00 93.81 179 TYR A N 1
ATOM 1457 C CA . TYR A 1 179 ? 5.247 -1.928 3.413 1.00 93.81 179 TYR A CA 1
ATOM 1458 C C . TYR A 1 179 ? 3.878 -1.871 4.102 1.00 93.81 179 TYR A C 1
ATOM 1460 O O . TYR A 1 179 ? 3.015 -1.059 3.739 1.00 93.81 179 TYR A O 1
ATOM 1468 N N . PHE A 1 180 ? 3.680 -2.706 5.119 1.00 94.06 180 PHE A N 1
ATOM 1469 C CA . PHE A 1 180 ? 2.416 -2.922 5.799 1.00 94.06 180 PHE A CA 1
ATOM 1470 C C . PHE A 1 180 ? 2.477 -2.491 7.279 1.00 94.06 180 PHE A C 1
ATOM 1472 O O . PHE A 1 180 ? 3.532 -2.581 7.905 1.00 94.06 180 PHE A O 1
ATOM 1479 N N . PRO A 1 181 ? 1.354 -2.032 7.870 1.00 92.00 181 PRO A N 1
ATOM 1480 C CA . PRO A 1 181 ? 1.290 -1.670 9.287 1.00 92.00 181 PRO A CA 1
ATOM 1481 C C . PRO A 1 181 ? 1.698 -2.805 10.232 1.00 92.00 181 PRO A C 1
ATOM 1483 O O . PRO A 1 181 ? 1.388 -3.970 9.984 1.00 92.00 181 PRO A O 1
ATOM 1486 N N . ASP A 1 182 ? 2.309 -2.463 11.364 1.00 89.12 182 ASP A N 1
ATOM 1487 C CA . ASP A 1 182 ? 2.699 -3.451 12.371 1.00 89.12 182 ASP A CA 1
ATOM 1488 C C . ASP A 1 182 ? 1.500 -4.191 12.992 1.00 89.12 182 ASP A C 1
ATOM 1490 O O . ASP A 1 182 ? 0.389 -3.667 13.124 1.00 89.12 182 ASP A O 1
ATOM 1494 N N . GLY A 1 183 ? 1.753 -5.425 13.433 1.00 85.81 183 GLY A N 1
ATOM 1495 C CA . GLY A 1 183 ? 0.800 -6.242 14.179 1.00 85.81 183 GLY A CA 1
ATOM 1496 C C . GLY A 1 183 ? -0.250 -6.950 13.318 1.00 85.81 183 GLY A C 1
ATOM 1497 O O . GLY A 1 183 ? 0.007 -7.385 12.195 1.00 85.81 183 GLY A O 1
ATOM 1498 N N . TYR A 1 184 ? -1.438 -7.126 13.899 1.00 75.75 184 TYR A N 1
ATOM 1499 C CA . TYR A 1 184 ? -2.572 -7.829 13.294 1.00 75.75 184 TYR A CA 1
ATOM 1500 C C . TYR A 1 184 ? -3.583 -6.848 12.690 1.00 75.75 184 TYR A C 1
ATOM 1502 O O . TYR A 1 184 ? -3.652 -5.682 13.068 1.00 75.75 184 TYR A O 1
ATOM 1510 N N . GLY A 1 185 ? -4.431 -7.343 11.792 1.00 82.00 185 GLY A N 1
ATOM 1511 C CA . GLY A 1 185 ? -5.472 -6.559 11.129 1.00 82.00 185 GLY A CA 1
ATOM 1512 C C . GLY A 1 185 ? -5.489 -6.866 9.640 1.00 82.00 185 GLY A C 1
ATOM 1513 O O . GLY A 1 185 ? -4.612 -7.558 9.146 1.00 82.00 185 GLY A O 1
ATOM 1514 N N . TYR A 1 186 ? -6.465 -6.338 8.902 1.00 85.62 186 TYR A N 1
ATOM 1515 C CA . TYR A 1 186 ? -6.651 -6.711 7.492 1.00 85.62 186 TYR A CA 1
ATOM 1516 C C . TYR A 1 186 ? -5.392 -6.497 6.622 1.00 85.62 186 TYR A C 1
ATOM 1518 O O . TYR A 1 186 ? -5.156 -7.262 5.691 1.00 85.62 186 TYR A O 1
ATOM 1526 N N . TYR A 1 187 ? -4.555 -5.514 6.975 1.00 91.88 187 TYR A N 1
ATOM 1527 C CA . TYR A 1 187 ? -3.262 -5.257 6.335 1.00 91.88 187 TYR A CA 1
ATOM 1528 C C . TYR A 1 187 ? -2.068 -5.369 7.290 1.00 91.88 187 TYR A C 1
ATOM 1530 O O . TYR A 1 187 ? -1.008 -4.870 6.958 1.00 91.88 187 TYR A O 1
ATOM 1538 N N . GLY A 1 188 ? -2.216 -5.944 8.486 1.00 91.75 188 GLY A N 1
ATOM 1539 C CA . GLY A 1 188 ? -1.108 -6.012 9.448 1.00 91.75 188 GLY A CA 1
ATOM 1540 C C . GLY A 1 188 ? -0.015 -6.991 9.002 1.00 91.75 188 GLY A C 1
ATOM 1541 O O . GLY A 1 188 ? -0.348 -8.020 8.407 1.00 91.75 188 GLY A O 1
ATOM 1542 N N . LYS A 1 189 ? 1.260 -6.730 9.315 1.00 93.62 189 LYS A N 1
ATOM 1543 C CA . LYS A 1 189 ? 2.408 -7.597 8.963 1.00 93.62 189 LYS A CA 1
ATOM 1544 C C . LYS A 1 189 ? 2.165 -9.077 9.267 1.00 93.62 189 LYS A C 1
ATOM 1546 O O . LYS A 1 189 ? 2.351 -9.922 8.392 1.00 93.62 189 LYS A O 1
ATOM 1551 N N . GLU A 1 190 ? 1.645 -9.388 10.456 1.00 89.38 190 GLU A N 1
ATOM 1552 C CA . GLU A 1 190 ? 1.342 -10.770 10.865 1.00 89.38 190 GLU A CA 1
ATOM 1553 C C . GLU A 1 190 ? 0.260 -11.415 9.992 1.00 89.38 190 GLU A C 1
ATOM 1555 O O . GLU A 1 190 ? 0.267 -12.621 9.744 1.00 89.38 190 GLU A O 1
ATOM 1560 N N . THR A 1 191 ? -0.676 -10.611 9.489 1.00 91.19 191 THR A N 1
ATOM 1561 C CA . THR A 1 191 ? -1.715 -11.082 8.567 1.00 91.19 191 THR A CA 1
ATOM 1562 C C . THR A 1 191 ? -1.132 -11.305 7.177 1.00 91.19 191 THR A C 1
ATOM 1564 O O . THR A 1 191 ? -1.290 -12.399 6.638 1.00 91.19 191 THR A O 1
ATOM 1567 N N . ILE A 1 192 ? -0.397 -10.327 6.635 1.00 94.81 192 ILE A N 1
ATOM 1568 C CA . ILE A 1 192 ? 0.217 -10.383 5.298 1.00 94.81 192 ILE A CA 1
ATOM 1569 C C . ILE A 1 192 ? 1.181 -11.565 5.165 1.00 94.81 192 ILE A C 1
ATOM 1571 O O . ILE A 1 192 ? 1.100 -12.334 4.203 1.00 94.81 192 ILE A O 1
ATOM 1575 N N . LYS A 1 193 ? 2.035 -11.779 6.171 1.00 94.69 193 LYS A N 1
ATOM 1576 C CA . LYS A 1 193 ? 2.968 -12.912 6.235 1.00 94.69 193 LYS A CA 1
ATOM 1577 C C . LYS A 1 193 ? 2.250 -14.252 6.054 1.00 94.69 193 LYS A C 1
ATOM 1579 O O . LYS A 1 193 ? 2.704 -15.107 5.294 1.00 94.69 193 LYS A O 1
ATOM 1584 N N . ASN A 1 194 ? 1.079 -14.401 6.672 1.00 93.19 194 ASN A N 1
ATOM 1585 C CA . ASN A 1 194 ? 0.336 -15.658 6.730 1.00 93.19 194 ASN A CA 1
ATOM 1586 C C . ASN A 1 194 ? -0.719 -15.853 5.624 1.00 93.19 194 ASN A C 1
ATOM 1588 O O . ASN A 1 194 ? -1.304 -16.941 5.550 1.00 93.19 194 ASN A O 1
ATOM 1592 N N . LEU A 1 195 ? -0.932 -14.867 4.741 1.00 93.50 195 LEU A N 1
ATOM 1593 C CA . LEU A 1 195 ? -1.904 -14.945 3.640 1.00 93.50 195 LEU A CA 1
ATOM 1594 C C . LEU A 1 195 ? -1.728 -16.202 2.774 1.00 93.50 195 LEU A C 1
ATOM 1596 O O . LEU A 1 195 ? -0.608 -16.705 2.641 1.00 93.50 195 LEU A O 1
ATOM 1600 N N . PRO A 1 196 ? -2.791 -16.728 2.145 1.00 94.12 196 PRO A N 1
ATOM 1601 C CA . PRO A 1 196 ? -2.638 -17.807 1.177 1.00 94.12 196 PRO A CA 1
ATOM 1602 C C . PRO A 1 196 ? -1.699 -17.397 0.030 1.00 94.12 196 PRO A C 1
ATOM 1604 O O . PRO A 1 196 ? -1.468 -16.215 -0.222 1.00 94.12 196 PRO A O 1
ATOM 1607 N N . PHE A 1 197 ? -1.121 -18.395 -0.637 1.00 96.50 197 PHE A N 1
ATOM 1608 C CA . PHE A 1 197 ? -0.435 -18.200 -1.910 1.00 96.50 197 PHE A CA 1
ATOM 1609 C C . PHE A 1 197 ? -1.234 -18.915 -2.996 1.00 96.50 197 PHE A C 1
ATOM 1611 O O . PHE A 1 197 ? -1.389 -20.140 -2.960 1.00 96.50 197 PHE A O 1
ATOM 1618 N N . HIS A 1 198 ? -1.773 -18.153 -3.941 1.00 94.75 198 HIS A N 1
ATOM 1619 C CA . HIS A 1 198 ? -2.618 -18.660 -5.015 1.00 94.75 198 HIS A CA 1
ATOM 1620 C C . HIS A 1 198 ? -1.761 -19.218 -6.154 1.00 94.75 198 HIS A C 1
ATOM 1622 O O . HIS A 1 198 ? -1.682 -18.651 -7.241 1.00 94.75 198 HIS A O 1
ATOM 1628 N N . ILE A 1 199 ? -1.133 -20.372 -5.915 1.00 95.00 199 ILE A N 1
ATOM 1629 C CA . ILE A 1 199 ? -0.194 -20.983 -6.867 1.00 95.00 199 ILE A CA 1
ATOM 1630 C C . ILE A 1 199 ? -0.798 -21.217 -8.259 1.00 95.00 199 ILE A C 1
ATOM 1632 O O . ILE A 1 199 ? -0.111 -21.049 -9.260 1.00 95.00 199 ILE A O 1
ATOM 1636 N N . LYS A 1 200 ? -2.096 -21.538 -8.340 1.00 94.81 200 LYS A N 1
ATOM 1637 C CA . LYS A 1 200 ? -2.803 -21.685 -9.622 1.00 94.81 200 LYS A CA 1
ATOM 1638 C C . LYS A 1 200 ? -2.795 -20.380 -10.417 1.00 94.81 200 LYS A C 1
ATOM 1640 O O . LYS A 1 200 ? -2.459 -20.397 -11.595 1.00 94.81 200 LYS A O 1
ATOM 1645 N N . ASN A 1 201 ? -3.103 -19.263 -9.757 1.00 94.31 201 ASN A N 1
ATOM 1646 C CA . ASN A 1 201 ? -3.096 -17.942 -10.378 1.00 94.31 201 ASN A CA 1
ATOM 1647 C C . ASN A 1 201 ? -1.682 -17.580 -10.837 1.00 94.31 201 ASN A C 1
ATOM 1649 O O . ASN A 1 201 ? -1.517 -17.128 -11.963 1.00 94.31 201 ASN A O 1
ATOM 1653 N N . ARG A 1 202 ? -0.658 -17.863 -10.017 1.00 94.62 202 ARG A N 1
ATOM 1654 C CA . ARG A 1 202 ? 0.745 -17.620 -10.386 1.00 94.62 202 ARG A CA 1
ATOM 1655 C C . ARG A 1 202 ? 1.162 -18.376 -11.646 1.00 94.62 202 ARG A C 1
ATOM 1657 O O . ARG A 1 202 ? 1.790 -17.791 -12.520 1.00 94.62 202 ARG A O 1
ATOM 1664 N N . VAL A 1 203 ? 0.839 -19.667 -11.725 1.00 94.75 203 VAL A N 1
ATOM 1665 C CA . VAL A 1 203 ? 1.200 -20.513 -12.874 1.00 94.75 203 VAL A CA 1
ATOM 1666 C C . VAL A 1 203 ? 0.489 -20.036 -14.138 1.00 94.75 203 VAL A C 1
ATOM 1668 O O . VAL A 1 203 ? 1.121 -19.923 -15.184 1.00 94.75 203 VAL A O 1
ATOM 1671 N N . ILE A 1 204 ? -0.803 -19.706 -14.043 1.00 95.00 204 ILE A N 1
ATOM 1672 C CA . ILE A 1 204 ? -1.553 -19.131 -15.167 1.00 95.00 204 ILE A CA 1
ATOM 1673 C C . ILE A 1 204 ? -0.923 -17.805 -15.606 1.00 95.00 204 ILE A C 1
ATOM 1675 O O . ILE A 1 204 ? -0.763 -17.587 -16.804 1.00 95.00 204 ILE A O 1
ATOM 1679 N N . ALA A 1 205 ? -0.528 -16.953 -14.660 1.00 94.69 205 ALA A N 1
ATOM 1680 C CA . ALA A 1 205 ? 0.119 -15.684 -14.953 1.00 94.69 205 ALA A CA 1
ATOM 1681 C C . ALA A 1 205 ? 1.445 -15.864 -15.706 1.00 94.69 205 ALA A C 1
ATOM 1683 O O . ALA A 1 205 ? 1.646 -15.198 -16.716 1.00 94.69 205 ALA A O 1
ATOM 1684 N N . GLU A 1 206 ? 2.305 -16.800 -15.288 1.00 93.69 206 GLU A N 1
ATOM 1685 C CA . GLU A 1 206 ? 3.544 -17.111 -16.023 1.00 93.69 206 GLU A CA 1
ATOM 1686 C C . GLU A 1 206 ? 3.265 -17.604 -17.443 1.00 93.69 206 GLU A C 1
ATOM 1688 O O . GLU A 1 206 ? 3.876 -17.118 -18.390 1.00 93.69 206 GLU A O 1
ATOM 1693 N N . ILE A 1 207 ? 2.309 -18.522 -17.614 1.00 94.06 207 ILE A N 1
ATOM 1694 C CA . ILE A 1 207 ? 1.938 -19.021 -18.945 1.00 94.06 207 ILE A CA 1
ATOM 1695 C C . ILE A 1 207 ? 1.461 -17.867 -19.831 1.00 94.06 207 ILE A C 1
ATOM 1697 O O . ILE A 1 207 ? 1.867 -17.770 -20.986 1.00 94.06 207 ILE A O 1
ATOM 1701 N N . ARG A 1 208 ? 0.614 -16.979 -19.296 1.00 94.88 208 ARG A N 1
ATOM 1702 C CA . ARG A 1 208 ? 0.107 -15.816 -20.033 1.00 94.88 208 ARG A CA 1
ATOM 1703 C C . ARG A 1 208 ? 1.237 -14.875 -20.427 1.00 94.88 208 ARG A C 1
ATOM 1705 O O . ARG A 1 208 ? 1.311 -14.520 -21.598 1.00 94.88 208 ARG A O 1
ATOM 1712 N N . VAL A 1 209 ? 2.128 -14.528 -19.497 1.00 93.56 209 VAL A N 1
ATOM 1713 C CA . VAL A 1 209 ? 3.306 -13.699 -19.795 1.00 93.56 209 VAL A CA 1
ATOM 1714 C C . VAL A 1 209 ? 4.121 -14.333 -20.910 1.00 93.56 209 VAL A C 1
ATOM 1716 O O . VAL A 1 209 ? 4.354 -13.668 -21.902 1.00 93.56 209 VAL A O 1
ATOM 1719 N N . MET A 1 210 ? 4.431 -15.629 -20.839 1.00 91.81 210 MET A N 1
ATOM 1720 C CA . MET A 1 210 ? 5.204 -16.316 -21.881 1.00 91.81 210 MET A CA 1
ATOM 1721 C C . MET A 1 210 ? 4.550 -16.303 -23.273 1.00 91.81 210 MET A C 1
ATOM 1723 O O . MET A 1 210 ? 5.262 -16.434 -24.266 1.00 91.81 210 MET A O 1
ATOM 1727 N N . PHE A 1 211 ? 3.222 -16.170 -23.371 1.00 93.62 211 PHE A N 1
ATOM 1728 C CA . PHE A 1 211 ? 2.533 -16.012 -24.657 1.00 93.62 211 PHE A CA 1
ATOM 1729 C C . PHE A 1 211 ? 2.614 -14.587 -25.213 1.00 93.62 211 PHE A C 1
ATOM 1731 O O . PHE A 1 211 ? 2.679 -14.428 -26.430 1.00 93.62 211 PHE A O 1
ATOM 1738 N N . TYR A 1 212 ? 2.580 -13.568 -24.351 1.00 91.06 212 TYR A N 1
ATOM 1739 C CA . TYR A 1 212 ? 2.669 -12.163 -24.766 1.00 91.06 212 TYR A CA 1
ATOM 1740 C C . TYR A 1 212 ? 4.119 -11.699 -24.955 1.00 91.06 212 TYR A C 1
ATOM 1742 O O . TYR A 1 212 ? 4.415 -10.976 -25.901 1.00 91.06 212 TYR A O 1
ATOM 1750 N N . ASP A 1 213 ? 5.005 -12.142 -24.070 1.00 90.44 213 ASP A N 1
ATOM 1751 C CA . ASP A 1 213 ? 6.428 -11.842 -24.015 1.00 90.44 213 ASP A CA 1
ATOM 1752 C C . ASP A 1 213 ? 7.204 -13.092 -23.530 1.00 90.44 213 ASP A C 1
ATOM 1754 O O . ASP A 1 213 ? 7.362 -13.329 -22.326 1.00 90.44 213 ASP A O 1
ATOM 1758 N N . PRO A 1 214 ? 7.695 -13.929 -24.464 1.00 87.69 214 PRO A N 1
ATOM 1759 C CA . PRO A 1 214 ? 8.474 -15.125 -24.139 1.00 87.69 214 PRO A CA 1
ATOM 1760 C C . PRO A 1 214 ? 9.785 -14.853 -23.388 1.00 87.69 214 PRO A C 1
ATOM 1762 O O . PRO A 1 214 ? 10.311 -15.773 -22.743 1.00 87.69 214 PRO A O 1
ATOM 1765 N N . ASP A 1 215 ? 10.319 -13.635 -23.500 1.00 91.25 215 ASP A N 1
ATOM 1766 C CA . ASP A 1 215 ? 11.539 -13.182 -22.832 1.00 91.25 215 ASP A CA 1
ATOM 1767 C C . ASP A 1 215 ? 11.237 -12.626 -21.431 1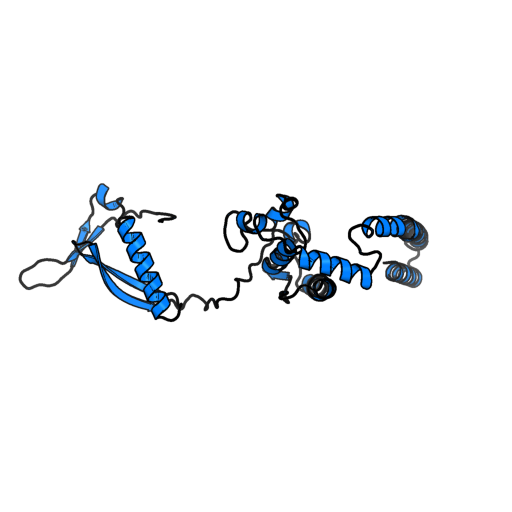.00 91.25 215 ASP A C 1
ATOM 1769 O O . ASP A 1 215 ? 12.071 -12.755 -20.535 1.00 91.25 215 ASP A O 1
ATOM 1773 N N . GLY A 1 216 ? 10.007 -12.158 -21.202 1.00 85.75 216 GLY A N 1
ATOM 1774 C CA . GLY A 1 216 ? 9.478 -11.649 -19.932 1.00 85.75 216 GLY A CA 1
ATOM 1775 C C . GLY A 1 216 ? 9.192 -12.695 -18.845 1.00 85.75 216 GLY A C 1
ATOM 1776 O O . GLY A 1 216 ? 8.710 -12.343 -17.766 1.00 85.75 216 GLY A O 1
ATOM 1777 N N . SER A 1 217 ? 9.486 -13.978 -19.082 1.00 86.62 217 SER A N 1
ATOM 1778 C CA . SER A 1 217 ? 9.344 -15.028 -18.059 1.00 86.62 217 SER A CA 1
ATOM 1779 C C . SER A 1 217 ? 10.330 -14.847 -16.899 1.00 86.62 217 SER A C 1
ATOM 1781 O O . SER A 1 217 ? 11.495 -14.511 -17.126 1.00 86.62 217 SER A O 1
ATOM 1783 N N . ILE A 1 218 ? 9.940 -15.229 -15.676 1.00 85.06 218 ILE A N 1
ATOM 1784 C CA . ILE A 1 218 ? 10.774 -15.042 -14.467 1.00 85.06 218 ILE A CA 1
ATOM 1785 C C . ILE A 1 218 ? 12.189 -15.652 -14.564 1.00 85.06 218 ILE A C 1
ATOM 1787 O O . ILE A 1 218 ? 13.100 -15.233 -13.858 1.00 85.06 218 ILE A O 1
ATOM 1791 N N . THR A 1 219 ? 12.387 -16.637 -15.445 1.00 87.19 219 THR A N 1
ATOM 1792 C CA . THR A 1 219 ? 13.681 -17.309 -15.657 1.00 87.19 219 THR A CA 1
ATOM 1793 C C . THR A 1 219 ? 14.591 -16.648 -16.693 1.00 87.19 219 THR A C 1
ATOM 1795 O O . THR A 1 219 ? 15.775 -16.971 -16.736 1.00 87.19 219 THR A O 1
ATOM 1798 N N . LYS A 1 220 ? 14.060 -15.761 -17.541 1.00 91.12 220 LYS A N 1
ATOM 1799 C CA . LYS A 1 220 ? 14.782 -15.198 -18.695 1.00 91.12 220 LYS A CA 1
ATOM 1800 C C . LYS A 1 220 ? 14.939 -13.689 -18.629 1.00 91.12 220 LYS A C 1
ATOM 1802 O O . LYS A 1 220 ? 15.964 -13.194 -19.086 1.00 91.12 220 LYS A O 1
ATOM 1807 N N . THR A 1 221 ? 13.972 -12.985 -18.040 1.00 91.56 221 THR A N 1
ATOM 1808 C CA . THR A 1 221 ? 13.879 -11.522 -18.097 1.00 91.56 221 THR A CA 1
ATOM 1809 C C . THR A 1 221 ? 15.188 -10.837 -17.727 1.00 91.56 221 THR A C 1
ATOM 1811 O O . THR A 1 221 ? 15.679 -10.012 -18.485 1.00 91.56 221 THR A O 1
ATOM 1814 N N . ALA A 1 222 ? 15.804 -11.223 -16.604 1.00 92.94 222 ALA A N 1
ATOM 1815 C CA . ALA A 1 222 ? 17.063 -10.629 -16.152 1.00 92.94 222 ALA A CA 1
ATOM 1816 C C . ALA A 1 222 ? 18.201 -10.817 -17.170 1.00 92.94 222 ALA A C 1
ATOM 1818 O O . ALA A 1 222 ? 18.863 -9.854 -17.537 1.00 92.94 222 ALA A O 1
ATOM 1819 N N . VAL A 1 223 ? 18.366 -12.035 -17.697 1.00 94.75 223 VAL A N 1
ATOM 1820 C CA . VAL A 1 223 ? 19.391 -12.339 -18.708 1.00 94.75 223 VAL A CA 1
ATOM 1821 C C . VAL A 1 223 ? 19.153 -11.528 -19.982 1.00 94.75 223 VAL A C 1
ATOM 1823 O O . VAL A 1 223 ? 20.098 -11.017 -20.571 1.00 94.75 223 VAL A O 1
ATOM 1826 N N . LYS A 1 224 ? 17.893 -11.359 -20.391 1.00 94.62 224 LYS A N 1
ATOM 1827 C CA . LYS A 1 224 ? 17.534 -10.565 -21.572 1.00 94.62 224 LYS A CA 1
ATOM 1828 C C . LYS A 1 224 ? 17.778 -9.074 -21.388 1.00 94.62 224 LYS A C 1
ATOM 1830 O O . LYS A 1 224 ? 18.282 -8.436 -22.312 1.00 94.62 224 LYS A O 1
ATOM 1835 N N . TYR A 1 225 ? 17.515 -8.539 -20.199 1.00 92.69 225 TYR A N 1
ATOM 1836 C CA . TYR A 1 225 ? 17.917 -7.177 -19.859 1.00 92.69 225 TYR A CA 1
ATOM 1837 C C . TYR A 1 225 ? 19.438 -7.011 -19.857 1.00 92.69 225 TYR A C 1
ATOM 1839 O O . TYR A 1 225 ? 19.921 -6.012 -20.385 1.00 92.69 225 TYR A O 1
ATOM 1847 N N . ASP A 1 226 ? 20.198 -7.977 -19.342 1.00 95.62 226 ASP A N 1
ATOM 1848 C CA . ASP A 1 226 ? 21.666 -7.924 -19.355 1.00 95.62 226 ASP A CA 1
ATOM 1849 C C . ASP A 1 226 ? 22.230 -7.997 -20.783 1.00 95.62 226 ASP A C 1
ATOM 1851 O O . ASP A 1 226 ? 23.133 -7.234 -21.139 1.00 95.62 226 ASP A O 1
ATOM 1855 N N . GLU A 1 227 ? 21.688 -8.879 -21.628 1.00 96.06 227 GLU A N 1
ATOM 1856 C CA . GLU A 1 227 ? 22.034 -8.969 -23.052 1.00 96.06 227 GLU A CA 1
ATOM 1857 C C . GLU A 1 227 ? 21.761 -7.636 -23.761 1.00 96.06 227 GLU A C 1
ATOM 1859 O O . GLU A 1 227 ? 22.663 -7.072 -24.384 1.00 96.06 227 GLU A O 1
ATOM 1864 N N . TRP A 1 228 ? 20.550 -7.086 -23.613 1.00 94.38 228 TRP A N 1
ATOM 1865 C CA . TRP A 1 228 ? 20.177 -5.794 -24.195 1.00 94.38 228 TRP A CA 1
ATOM 1866 C C . TRP A 1 228 ? 21.057 -4.653 -23.672 1.00 94.38 228 TRP A C 1
ATOM 1868 O O . TRP A 1 228 ? 21.541 -3.831 -24.454 1.00 94.38 228 TRP A O 1
ATOM 1878 N N . THR A 1 229 ? 21.340 -4.634 -22.369 1.00 94.75 229 THR A N 1
ATOM 1879 C CA . THR A 1 229 ? 22.174 -3.602 -21.743 1.00 94.75 229 THR A CA 1
ATOM 1880 C C . THR A 1 229 ? 23.579 -3.609 -22.335 1.00 94.75 229 THR A C 1
ATOM 1882 O O . THR A 1 229 ? 24.104 -2.567 -22.724 1.00 94.75 229 THR A O 1
ATOM 1885 N N . ASN A 1 230 ? 24.186 -4.788 -22.464 1.00 96.88 230 ASN A N 1
ATOM 1886 C CA . ASN A 1 230 ? 25.550 -4.909 -22.971 1.00 96.88 230 ASN A CA 1
ATOM 1887 C C . ASN A 1 230 ? 25.648 -4.705 -24.486 1.00 96.88 230 ASN A C 1
ATOM 1889 O O . ASN A 1 230 ? 26.629 -4.130 -24.958 1.00 96.88 230 ASN A O 1
ATOM 1893 N N . MET A 1 231 ? 24.658 -5.172 -25.250 1.00 95.69 231 MET A N 1
ATOM 1894 C CA . MET A 1 231 ? 24.706 -5.145 -26.714 1.00 95.69 231 MET A CA 1
ATOM 1895 C C . MET A 1 231 ? 24.162 -3.852 -27.322 1.00 95.69 231 MET A C 1
ATOM 1897 O O . MET A 1 231 ? 24.580 -3.487 -28.419 1.00 95.69 231 MET A O 1
ATOM 1901 N N . ILE A 1 232 ? 23.228 -3.180 -26.646 1.00 93.12 232 ILE A N 1
ATOM 1902 C CA . ILE A 1 232 ? 22.492 -2.035 -27.196 1.00 93.12 232 ILE A CA 1
ATOM 1903 C C . ILE A 1 232 ? 22.693 -0.800 -26.322 1.00 93.12 232 ILE A C 1
ATOM 1905 O O . ILE A 1 232 ? 23.242 0.189 -26.807 1.00 93.12 232 ILE A O 1
ATOM 1909 N N . PHE A 1 233 ? 22.312 -0.854 -25.043 1.00 94.06 233 PHE A N 1
ATOM 1910 C CA . PHE A 1 233 ? 22.285 0.338 -24.187 1.00 94.06 233 PHE A CA 1
ATOM 1911 C C . PHE A 1 233 ? 23.677 0.922 -23.921 1.00 94.06 233 PHE A C 1
ATOM 1913 O O . PHE A 1 233 ? 23.908 2.101 -24.169 1.00 94.06 233 PHE A O 1
ATOM 1920 N N . ASN A 1 234 ? 24.638 0.103 -23.486 1.00 95.19 234 ASN A N 1
ATOM 1921 C CA . ASN A 1 234 ? 25.995 0.563 -23.181 1.00 95.19 234 ASN A CA 1
ATOM 1922 C C . ASN A 1 234 ? 26.700 1.152 -24.421 1.00 95.19 234 ASN A C 1
ATOM 1924 O O . ASN A 1 234 ? 27.214 2.272 -24.330 1.00 95.19 234 ASN A O 1
ATOM 1928 N N . PRO A 1 235 ? 26.705 0.485 -25.597 1.00 95.44 235 PRO A N 1
ATOM 1929 C CA . PRO A 1 235 ? 27.236 1.083 -26.822 1.00 95.44 235 PRO A CA 1
ATOM 1930 C C . PRO A 1 235 ? 26.512 2.368 -27.236 1.00 95.44 235 PRO A C 1
ATOM 1932 O O . PRO A 1 235 ? 27.164 3.313 -27.690 1.00 95.44 235 PRO A O 1
ATOM 1935 N N . PHE A 1 236 ? 25.185 2.417 -27.070 1.00 94.69 236 PHE A N 1
ATOM 1936 C CA . PHE A 1 236 ? 24.397 3.615 -27.337 1.00 94.69 236 PHE A CA 1
ATOM 1937 C C . PHE A 1 236 ? 24.843 4.780 -26.447 1.00 94.69 236 PHE A C 1
ATOM 1939 O O . PHE A 1 236 ? 25.176 5.832 -26.986 1.00 94.69 236 PHE A O 1
ATOM 1946 N N . CYS A 1 237 ? 24.945 4.585 -25.128 1.00 94.00 237 CYS A N 1
ATOM 1947 C CA . CYS A 1 237 ? 25.380 5.614 -24.178 1.00 94.00 237 CYS A CA 1
ATOM 1948 C C . CYS A 1 237 ? 26.781 6.147 -24.506 1.00 94.00 237 CYS A C 1
ATOM 1950 O O . CYS A 1 237 ? 26.984 7.357 -24.551 1.00 94.00 237 CYS A O 1
ATOM 1952 N N . ILE A 1 238 ? 27.734 5.266 -24.836 1.00 95.38 238 ILE A N 1
ATOM 1953 C CA . ILE A 1 238 ? 29.089 5.684 -25.239 1.00 95.38 238 ILE A CA 1
ATOM 1954 C C . ILE A 1 238 ? 29.037 6.573 -26.491 1.00 95.38 238 ILE A C 1
ATOM 1956 O O . ILE A 1 238 ? 29.705 7.605 -26.557 1.00 95.38 238 ILE A O 1
ATOM 1960 N N . ASN A 1 239 ? 28.255 6.183 -27.501 1.00 93.62 239 ASN A N 1
ATOM 1961 C CA . ASN A 1 239 ? 28.112 6.967 -28.729 1.00 93.62 239 ASN A CA 1
ATOM 1962 C C . ASN A 1 239 ? 27.396 8.300 -28.465 1.00 93.62 239 ASN A C 1
ATOM 1964 O O . ASN A 1 239 ? 27.835 9.343 -28.952 1.00 93.62 239 ASN A O 1
ATOM 1968 N N . PHE A 1 240 ? 26.334 8.268 -27.662 1.00 93.94 240 PHE A N 1
ATOM 1969 C CA . PHE A 1 240 ? 25.583 9.440 -27.238 1.00 93.94 240 PHE A CA 1
ATOM 1970 C C . PHE A 1 240 ? 26.496 10.458 -26.549 1.00 93.94 240 PHE A C 1
ATOM 1972 O O . PHE A 1 240 ? 26.548 11.601 -26.993 1.00 93.94 240 PHE A O 1
ATOM 1979 N N . ASP A 1 241 ? 27.296 10.040 -25.565 1.00 93.75 241 ASP A N 1
ATOM 1980 C CA . ASP A 1 241 ? 28.232 10.918 -24.850 1.00 93.75 241 ASP A CA 1
ATOM 1981 C C . ASP A 1 241 ? 29.281 11.526 -25.791 1.00 93.75 241 ASP A C 1
ATOM 1983 O O . ASP A 1 241 ? 29.626 12.706 -25.687 1.00 93.75 241 ASP A O 1
ATOM 1987 N N . LEU A 1 242 ? 29.783 10.738 -26.750 1.00 93.88 242 LEU A N 1
ATOM 1988 C CA . LEU A 1 242 ? 30.722 11.223 -27.765 1.00 93.88 242 LEU A CA 1
ATOM 1989 C C . LEU A 1 242 ? 30.086 12.243 -28.716 1.00 93.88 242 LEU A C 1
ATOM 1991 O O . LEU A 1 242 ? 30.774 13.170 -29.152 1.00 93.88 242 LEU A O 1
ATOM 1995 N N . LYS A 1 243 ? 28.810 12.069 -29.077 1.00 92.19 243 LYS A N 1
ATOM 1996 C CA . LYS A 1 243 ? 28.055 13.044 -29.875 1.00 92.19 243 LYS A CA 1
ATOM 1997 C C . LYS A 1 243 ? 27.781 14.303 -29.055 1.00 92.19 243 LYS A C 1
ATOM 1999 O O . LYS A 1 243 ? 28.063 15.391 -29.546 1.00 92.19 243 LYS A O 1
ATOM 2004 N N . PHE A 1 244 ? 27.306 14.151 -27.819 1.00 92.69 244 PHE A N 1
ATOM 2005 C CA . PHE A 1 244 ? 26.960 15.246 -26.914 1.00 92.69 244 PHE A CA 1
ATOM 2006 C C . PHE A 1 244 ? 28.152 16.176 -26.666 1.00 92.69 244 PHE A C 1
ATOM 2008 O O . PHE A 1 244 ? 28.049 17.372 -26.923 1.00 92.69 244 PHE A O 1
ATOM 2015 N N . LYS A 1 245 ? 29.327 15.626 -26.325 1.00 92.38 245 LYS A N 1
ATOM 2016 C CA . LYS A 1 245 ? 30.562 16.410 -26.112 1.00 92.38 245 LYS A CA 1
ATOM 2017 C C . LYS A 1 245 ? 31.002 17.251 -27.310 1.00 92.38 245 LYS A C 1
ATOM 2019 O O . LYS A 1 245 ? 31.727 18.224 -27.153 1.00 92.38 245 LYS A O 1
ATOM 2024 N N . LYS A 1 246 ? 30.620 16.870 -28.533 1.00 90.12 246 LYS A N 1
ATOM 2025 C CA . LYS A 1 246 ? 30.964 17.645 -29.737 1.00 90.12 246 LYS A CA 1
ATOM 2026 C C . LYS A 1 246 ? 30.048 18.843 -29.946 1.00 90.12 246 LYS A C 1
ATOM 2028 O O . LYS A 1 246 ? 30.427 19.746 -30.684 1.00 90.12 246 LYS A O 1
ATOM 2033 N N . ILE A 1 247 ? 28.851 18.816 -29.365 1.00 90.56 247 ILE A N 1
ATOM 2034 C CA . ILE A 1 247 ? 27.801 19.802 -29.623 1.00 90.56 247 ILE A CA 1
ATOM 2035 C C . ILE A 1 247 ? 27.447 20.639 -28.392 1.00 90.56 247 ILE A C 1
ATOM 2037 O O . ILE A 1 247 ? 26.880 21.715 -28.570 1.00 90.56 247 ILE A O 1
ATOM 2041 N N . GLU A 1 248 ? 27.804 20.204 -27.178 1.00 84.69 248 GLU A N 1
ATOM 2042 C CA . GLU A 1 248 ? 27.433 20.880 -25.925 1.00 84.69 248 GLU A CA 1
ATOM 2043 C C . GLU A 1 248 ? 27.871 22.355 -25.886 1.00 84.69 248 GLU A C 1
ATOM 2045 O O . GLU A 1 248 ? 27.091 23.213 -25.476 1.00 84.69 248 GLU A O 1
ATOM 2050 N N . ASP A 1 249 ? 29.040 22.673 -26.450 1.00 84.00 249 ASP A N 1
ATOM 2051 C CA . ASP A 1 249 ? 29.577 24.041 -26.506 1.00 84.00 249 ASP A CA 1
ATOM 2052 C C . ASP A 1 249 ? 29.176 24.825 -27.771 1.00 84.00 249 ASP A C 1
ATOM 2054 O O . ASP A 1 249 ? 29.505 26.003 -27.923 1.00 84.00 249 ASP A O 1
ATOM 2058 N N . THR A 1 250 ? 28.472 24.196 -28.717 1.00 79.81 250 THR A N 1
ATOM 2059 C CA . THR A 1 250 ? 28.254 24.770 -30.062 1.00 79.81 250 THR A CA 1
ATOM 2060 C C . THR A 1 250 ? 27.017 25.664 -30.177 1.00 79.81 250 THR A C 1
ATOM 2062 O O . THR A 1 250 ? 26.821 26.295 -31.213 1.00 79.81 250 THR A O 1
ATOM 2065 N N . SER A 1 251 ? 26.184 25.756 -29.130 1.00 80.00 251 SER A N 1
ATOM 2066 C CA . SER A 1 251 ? 24.867 26.430 -29.158 1.00 80.00 251 SER A CA 1
ATOM 2067 C C . SER A 1 251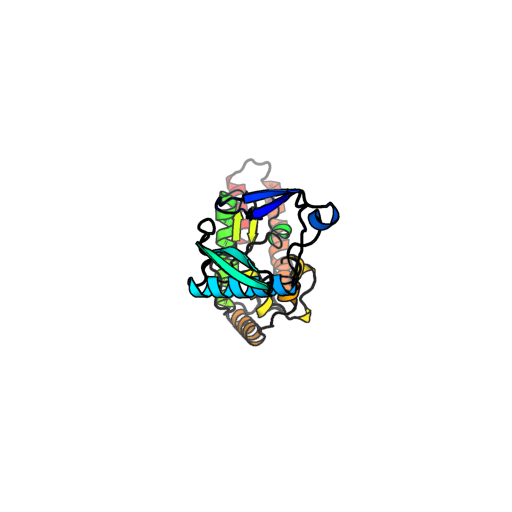 ? 23.933 25.961 -30.297 1.00 80.00 251 SER A C 1
ATOM 2069 O O . SER A 1 251 ? 22.944 26.630 -30.602 1.00 80.00 251 SER A O 1
ATOM 2071 N N . ASP A 1 252 ? 24.215 24.812 -30.925 1.00 88.31 252 ASP A N 1
ATOM 2072 C CA . ASP A 1 252 ? 23.421 24.253 -32.019 1.00 88.31 252 ASP A CA 1
ATOM 2073 C C . ASP A 1 252 ? 22.208 23.484 -31.470 1.00 88.31 252 ASP A C 1
ATOM 2075 O O . ASP A 1 252 ? 22.260 22.292 -31.150 1.00 88.31 252 ASP A O 1
ATOM 2079 N N . GLY A 1 253 ? 21.084 24.193 -31.359 1.00 87.06 253 GLY A N 1
ATOM 2080 C CA . GLY A 1 253 ? 19.829 23.630 -30.863 1.00 87.06 253 GLY A CA 1
ATOM 2081 C C . GLY A 1 253 ? 19.242 22.521 -31.746 1.00 87.06 253 GLY A C 1
ATOM 2082 O O . GLY A 1 253 ? 18.554 21.644 -31.224 1.00 87.06 253 GLY A O 1
ATOM 2083 N N . LEU A 1 254 ? 19.521 22.512 -33.056 1.00 91.50 254 LEU A N 1
ATOM 2084 C CA . LEU A 1 254 ? 19.031 21.458 -33.954 1.00 91.50 254 LEU A CA 1
ATOM 2085 C C . LEU A 1 254 ? 19.806 20.157 -33.740 1.00 91.50 254 LEU A C 1
ATOM 2087 O O . LEU A 1 254 ? 19.202 19.082 -33.706 1.00 91.50 254 LEU A O 1
ATOM 2091 N N . ALA A 1 255 ? 21.122 20.251 -33.540 1.00 88.94 255 ALA A N 1
ATOM 2092 C CA . ALA A 1 255 ? 21.945 19.095 -33.201 1.00 88.94 255 ALA A CA 1
ATOM 2093 C C . ALA A 1 255 ? 21.543 18.487 -31.847 1.00 88.94 255 ALA A C 1
ATOM 2095 O O . ALA A 1 255 ? 21.414 17.266 -31.737 1.00 88.94 255 ALA A O 1
ATOM 2096 N N . LEU A 1 256 ? 21.273 19.330 -30.842 1.00 90.25 256 LEU A N 1
ATOM 2097 C CA . LEU A 1 256 ? 20.782 18.887 -29.532 1.00 90.25 256 LEU A CA 1
ATOM 2098 C C . LEU A 1 256 ? 19.398 18.226 -29.625 1.00 90.25 256 LEU A C 1
ATOM 2100 O O . LEU A 1 256 ? 19.172 17.192 -29.000 1.00 90.25 256 LEU A O 1
ATOM 2104 N N . PHE A 1 257 ? 18.488 18.777 -30.434 1.00 91.50 257 PHE A N 1
ATOM 2105 C CA . PHE A 1 257 ? 17.163 18.187 -30.652 1.00 91.50 257 PHE A CA 1
ATOM 2106 C C . PHE A 1 257 ? 17.241 16.819 -31.341 1.00 91.50 257 PHE A C 1
ATOM 2108 O O . PHE A 1 257 ? 16.596 15.870 -30.905 1.00 91.50 257 PHE A O 1
ATOM 2115 N N . SER A 1 258 ? 18.074 16.694 -32.377 1.00 91.19 258 SER A N 1
ATOM 2116 C CA . SER A 1 258 ? 18.317 15.416 -33.059 1.00 91.19 258 SER A CA 1
ATOM 2117 C C . SER A 1 258 ? 18.855 14.355 -32.093 1.00 91.19 258 SER A C 1
ATOM 2119 O O . SER A 1 258 ? 18.404 13.212 -32.086 1.00 91.19 258 SER A O 1
ATOM 2121 N N . LEU A 1 259 ? 19.770 14.752 -31.206 1.00 91.12 259 LEU A N 1
ATOM 2122 C CA . LEU A 1 259 ? 20.316 13.861 -30.191 1.00 91.12 259 LEU A CA 1
ATOM 2123 C C . LEU A 1 259 ? 19.256 13.436 -29.153 1.00 91.12 259 LEU A C 1
ATOM 2125 O O . LEU A 1 259 ? 19.254 12.286 -28.713 1.00 91.12 259 LEU A O 1
ATOM 2129 N N . ALA A 1 260 ? 18.325 14.325 -28.795 1.00 90.00 260 ALA A N 1
ATOM 2130 C CA . ALA A 1 260 ? 17.187 13.985 -27.941 1.00 90.00 260 ALA A CA 1
ATOM 2131 C C . ALA A 1 260 ? 16.212 13.004 -28.622 1.00 90.00 260 ALA A C 1
ATOM 2133 O O . ALA A 1 260 ? 15.690 12.109 -27.958 1.00 90.00 260 ALA A O 1
ATOM 2134 N N . GLU A 1 261 ? 15.991 13.120 -29.937 1.00 92.88 261 GLU A N 1
ATOM 2135 C CA . GLU A 1 261 ? 15.226 12.116 -30.689 1.00 92.88 261 GLU A CA 1
ATOM 2136 C C . GLU A 1 261 ? 15.925 10.754 -30.716 1.00 92.88 261 GLU A C 1
ATOM 2138 O O . GLU A 1 261 ? 15.260 9.735 -30.526 1.00 92.88 261 GLU A O 1
ATOM 2143 N N . ASP A 1 262 ? 17.245 10.728 -30.929 1.00 88.94 262 ASP A N 1
ATOM 2144 C CA . ASP A 1 262 ? 18.039 9.494 -30.881 1.00 88.94 262 ASP A CA 1
ATOM 2145 C C . ASP A 1 262 ? 17.870 8.798 -29.516 1.00 88.94 262 ASP A C 1
ATOM 2147 O O . ASP A 1 262 ? 17.651 7.586 -29.466 1.00 88.94 262 ASP A O 1
ATOM 2151 N N . LEU A 1 263 ? 17.908 9.563 -28.416 1.00 88.81 263 LEU A N 1
ATOM 2152 C CA . LEU A 1 263 ? 17.664 9.062 -27.058 1.00 88.81 263 LEU A CA 1
ATOM 2153 C C . LEU A 1 263 ? 16.261 8.475 -26.903 1.00 88.81 263 LEU A C 1
ATOM 2155 O O . LEU A 1 263 ? 16.119 7.353 -26.427 1.00 88.81 263 LEU A O 1
ATOM 2159 N N . ASN A 1 264 ? 15.239 9.199 -27.357 1.00 86.75 264 ASN A N 1
ATOM 2160 C CA . ASN A 1 264 ? 13.841 8.782 -27.244 1.00 86.75 264 ASN A CA 1
ATOM 2161 C C . ASN A 1 264 ? 13.484 7.555 -28.105 1.00 86.75 264 ASN A C 1
ATOM 2163 O O . ASN A 1 264 ? 12.432 6.960 -27.918 1.00 86.75 264 ASN A O 1
ATOM 2167 N N . ARG A 1 265 ? 14.311 7.196 -29.096 1.00 86.56 265 ARG A N 1
ATOM 2168 C CA . ARG A 1 265 ? 14.134 5.958 -29.880 1.00 86.56 265 ARG A CA 1
ATOM 2169 C C . ARG A 1 265 ? 14.831 4.757 -29.253 1.00 86.56 265 ARG A C 1
ATOM 2171 O O . ARG A 1 265 ? 14.456 3.626 -29.553 1.00 86.56 265 ARG A O 1
ATOM 2178 N N . ALA A 1 266 ? 15.886 4.998 -28.479 1.00 81.38 266 ALA A N 1
ATOM 2179 C CA . ALA A 1 266 ? 16.677 3.951 -27.845 1.00 81.38 266 ALA A CA 1
ATOM 218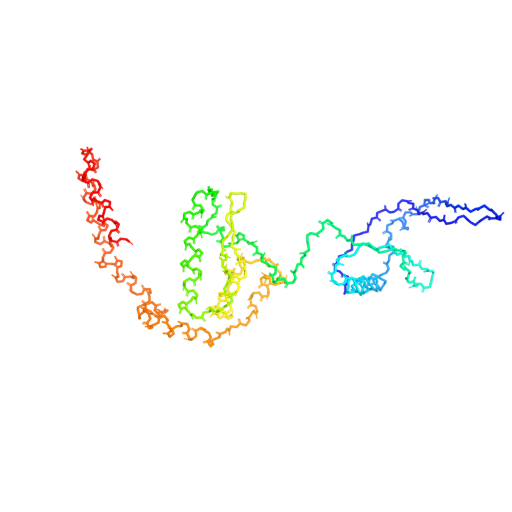0 C C . ALA A 1 266 ? 16.134 3.547 -26.464 1.00 81.38 266 ALA A C 1
ATOM 2182 O O . ALA A 1 266 ? 16.330 2.399 -26.064 1.00 81.38 266 ALA A O 1
ATOM 2183 N N . MET A 1 267 ? 15.489 4.482 -25.759 1.00 72.00 267 MET A N 1
ATOM 2184 C CA . MET A 1 267 ? 14.837 4.296 -24.456 1.00 72.00 267 MET A CA 1
ATOM 2185 C C . MET A 1 267 ? 13.328 4.118 -24.590 1.00 72.00 267 MET A C 1
ATOM 2187 O O . MET A 1 267 ? 12.774 3.350 -23.774 1.00 72.00 267 MET A O 1
#

Foldseek 3Di:
DDDDDDFAQAQWDKDWDDDDPDTDIDIDGDDRVVRRDDPDDPVLVVVVVVVQVVVCVVVVVFHKDWDWDADPVRDIDTDDIDGDPVDDDPPPDPPFDWFCLVCCVPPVDFADPVNCVVPQLCCLVPVFVVLCVLLVHPPTDSHQWDDDPRGIIGGLVSLLSCLQEPNDLVRCDVSSLSRFDDDDDPGHSVDSSPHHHPPVSNVSSQVSCCVVPVCPHPVRVVVVVVVCCVPQVVVLVVVLVVQCVVCVPVPPPVSVVVSVVSVVVSD

pLDDT: mean 89.78, std 9.75, range [40.09, 97.81]

InterPro domains:
  IPR002192 Pyruvate phosphate dikinase, AMP/ATP-binding [PF01326] (2-95)
  IPR051549 Phosphoenolpyruvate Utilizing Enzyme [PTHR43615] (2-159)